Protein AF-0000000069835177 (afdb_homodimer)

pLDDT: mean 88.41, std 13.24, range [44.28, 98.5]

Organism: Oryza sativa subsp. indica (NCBI:txid39946)

InterPro domains:
  IPR004265 Dirigent protein [PF03018] (20-147)
  IPR004265 Dirigent protein [PTHR21495] (15-144)
  IPR044859 Allene oxide cyclase/Dirigent protein [G3DSA:2.40.480.10] (14-151)

Sequence (338 aa):
MAYYAIAPILCALVQNELYMHLYINQVYAGQSTNQLVVITSSQPQGFGITVINDWPITDGANTVGRAQGLHFQSGQTSQKWYTSMNLIFEDTRFSGSSLQVMGTIPQDGEWSIIGGTGEFVAAQGIVEHNVIQEAAGAWTYELKIHAFYTPMQSSGVGAYGCNSWKLGPMAYYAIAPILCALVQNELYMHLYINQVYAGQSTNQLVVITSSQPQGFGITVINDWPITDGANTVGRAQGLHFQSGQTSQKWYTSMNLIFEDTRFSGSSLQVMGTIPQDGEWSIIGGTGEFVAAQGIVEHNVIQEAAGAWTYELKIHAFYTPMQSSGVGAYGCNSWKLGP

Structure (mmCIF, N/CA/C/O backbone):
data_AF-0000000069835177-model_v1
#
loop_
_entity.id
_entity.type
_entity.pdbx_description
1 polymer 'Dirigent protein'
#
loop_
_atom_site.group_PDB
_atom_site.id
_atom_site.type_symbol
_atom_site.label_atom_id
_atom_site.label_alt_id
_atom_site.label_comp_id
_atom_site.label_asym_id
_atom_site.label_entity_id
_atom_site.label_seq_id
_atom_site.pdbx_PDB_ins_code
_atom_site.Cartn_x
_atom_site.Cartn_y
_atom_site.Cartn_z
_atom_site.occupancy
_atom_site.B_iso_or_equiv
_atom_site.auth_seq_id
_atom_site.auth_comp_id
_atom_site.auth_asym_id
_atom_site.auth_atom_id
_atom_site.pdbx_PDB_model_num
ATOM 1 N N . MET A 1 1 ? -12.906 -10.031 30.516 1 44.62 1 MET A N 1
ATOM 2 C CA . MET A 1 1 ? -14.031 -9.594 29.688 1 44.62 1 MET A CA 1
ATOM 3 C C . MET A 1 1 ? -13.602 -8.492 28.719 1 44.62 1 MET A C 1
ATOM 5 O O . MET A 1 1 ? -12.836 -7.598 29.094 1 44.62 1 MET A O 1
ATOM 9 N N . ALA A 1 2 ? -13.703 -8.812 27.5 1 60.5 2 ALA A N 1
ATOM 10 C CA . ALA A 1 2 ? -13.328 -7.805 26.516 1 60.5 2 ALA A CA 1
ATOM 11 C C . ALA A 1 2 ? -14.188 -6.555 26.656 1 60.5 2 ALA A C 1
ATOM 13 O O . ALA A 1 2 ? -15.406 -6.645 26.844 1 60.5 2 ALA A O 1
ATOM 14 N N . TYR A 1 3 ? -13.703 -5.48 27.172 1 69.69 3 TYR A N 1
ATOM 15 C CA . TYR A 1 3 ? -14.43 -4.215 27.266 1 69.69 3 TYR A CA 1
ATOM 16 C C . TYR A 1 3 ? -14.344 -3.432 25.969 1 69.69 3 TYR A C 1
ATOM 18 O O . TYR A 1 3 ? -13.273 -3.314 25.375 1 69.69 3 TYR A O 1
ATOM 26 N N . TYR A 1 4 ? -15.562 -3.453 25.219 1 76.44 4 TYR A N 1
ATOM 27 C CA . TYR A 1 4 ? -15.562 -2.535 24.078 1 76.44 4 TYR A CA 1
ATOM 28 C C . TYR A 1 4 ? -16.641 -1.467 24.25 1 76.44 4 TYR A C 1
ATOM 30 O O . TYR A 1 4 ? -17.594 -1.654 25 1 76.44 4 TYR A O 1
ATOM 38 N N . ALA A 1 5 ? -16.391 -0.206 23.875 1 74.25 5 ALA A N 1
ATOM 39 C CA . ALA A 1 5 ? -17.344 0.9 23.797 1 74.25 5 ALA A CA 1
ATOM 40 C C . ALA A 1 5 ? -17.5 1.398 22.359 1 74.25 5 ALA A C 1
ATOM 42 O O . ALA A 1 5 ? -16.547 1.38 21.594 1 74.25 5 ALA A O 1
ATOM 43 N N . ILE A 1 6 ? -18.797 1.588 22.062 1 80.81 6 ILE A N 1
ATOM 44 C CA . ILE A 1 6 ? -19.109 2.16 20.75 1 80.81 6 ILE A CA 1
ATOM 45 C C . ILE A 1 6 ? -19.922 3.443 20.938 1 80.81 6 ILE A C 1
ATOM 47 O O . ILE A 1 6 ? -20.828 3.5 21.766 1 80.81 6 ILE A O 1
ATOM 51 N N . ALA A 1 7 ? -19.469 4.559 20.188 1 78.94 7 ALA A N 1
ATOM 52 C CA . ALA A 1 7 ? -20.188 5.828 20.172 1 78.94 7 ALA A CA 1
ATOM 53 C C . ALA A 1 7 ? -20.156 6.465 18.781 1 78.94 7 ALA A C 1
ATOM 55 O O . ALA A 1 7 ? -19.172 6.301 18.047 1 78.94 7 ALA A O 1
ATOM 56 N N . PRO A 1 8 ? -21.156 7.133 18.406 1 81.75 8 PRO A N 1
ATOM 57 C CA . PRO A 1 8 ? -21.109 7.824 17.125 1 81.75 8 PRO A CA 1
ATOM 58 C C . PRO A 1 8 ? -20.141 9 17.109 1 81.75 8 PRO A C 1
ATOM 60 O O . PRO A 1 8 ? -19.969 9.664 18.141 1 81.75 8 PRO A O 1
ATOM 63 N N . ILE A 1 9 ? -19.516 9.188 15.93 1 75 9 ILE A N 1
ATOM 64 C CA . ILE A 1 9 ? -18.781 10.43 15.711 1 75 9 ILE A CA 1
ATOM 65 C C . ILE A 1 9 ? -19.75 11.539 15.32 1 75 9 ILE A C 1
ATOM 67 O O . ILE A 1 9 ? -20.344 11.5 14.242 1 75 9 ILE A O 1
ATOM 71 N N . LEU A 1 10 ? -19.875 12.398 16.203 1 72.19 10 LEU A N 1
ATOM 72 C CA . LEU A 1 10 ? -20.906 13.406 16 1 72.19 10 LEU A CA 1
ATOM 73 C C . LEU A 1 10 ? -20.344 14.633 15.305 1 72.19 10 LEU A C 1
ATOM 75 O O . LEU A 1 10 ? -21.094 15.422 14.719 1 72.19 10 LEU A O 1
ATOM 79 N N . CYS A 1 11 ? -19.078 14.75 15.484 1 72.19 11 CYS A N 1
ATOM 80 C CA . CYS A 1 11 ? -18.391 15.844 14.812 1 72.19 11 CYS A CA 1
ATOM 81 C C . CYS A 1 11 ? -17.344 15.32 13.836 1 72.19 11 CYS A C 1
ATOM 83 O O . CYS A 1 11 ? -16.781 14.25 14.039 1 72.19 11 CYS A O 1
ATOM 85 N N . ALA A 1 12 ? -17.188 16.141 12.797 1 75.44 12 ALA A N 1
ATOM 86 C CA . ALA A 1 12 ? -16.156 15.75 11.836 1 75.44 12 ALA A CA 1
ATOM 87 C C . ALA A 1 12 ? -14.797 15.594 12.523 1 75.44 12 ALA A C 1
ATOM 89 O O . ALA A 1 12 ? -14.469 16.359 13.43 1 75.44 12 ALA A O 1
ATOM 90 N N . LEU A 1 13 ? -14.109 14.641 12.148 1 78.12 13 LEU A N 1
ATOM 91 C CA . LEU A 1 13 ? -12.75 14.477 12.656 1 78.12 13 LEU A CA 1
ATOM 92 C C . LEU A 1 13 ? -11.875 15.664 12.266 1 78.12 13 LEU A C 1
ATOM 94 O O . LEU A 1 13 ? -11.938 16.141 11.133 1 78.12 13 LEU A O 1
ATOM 98 N N . VAL A 1 14 ? -11.188 16.156 13.281 1 79.56 14 VAL A N 1
ATOM 99 C CA . VAL A 1 14 ? -10.203 17.203 12.992 1 79.56 14 VAL A CA 1
ATOM 100 C C . VAL A 1 14 ? -8.977 16.578 12.328 1 79.56 14 VAL A C 1
ATOM 102 O O . VAL A 1 14 ? -8.367 15.656 12.883 1 79.56 14 VAL A O 1
ATOM 105 N N . GLN A 1 15 ? -8.68 17.125 11.18 1 87 15 GLN A N 1
ATOM 106 C CA . GLN A 1 15 ? -7.547 16.578 10.445 1 87 15 GLN A CA 1
ATOM 107 C C . GLN A 1 15 ? -6.512 17.656 10.125 1 87 15 GLN A C 1
ATOM 109 O O . GLN A 1 15 ? -6.867 18.797 9.883 1 87 15 GLN A O 1
ATOM 114 N N . ASN A 1 16 ? -5.266 17.156 10.18 1 89.38 16 ASN A N 1
ATOM 115 C CA . ASN A 1 16 ? -4.152 17.984 9.734 1 89.38 16 ASN A CA 1
ATOM 116 C C . ASN A 1 16 ? -3.561 17.469 8.422 1 89.38 16 ASN A C 1
ATOM 118 O O . ASN A 1 16 ? -3.471 16.266 8.211 1 89.38 16 ASN A O 1
ATOM 122 N N . GLU A 1 17 ? -3.199 18.438 7.582 1 90.88 17 GLU A N 1
ATOM 123 C CA . GLU A 1 17 ? -2.404 18.141 6.395 1 90.88 17 GLU A CA 1
ATOM 124 C C . GLU A 1 17 ? -0.91 18.203 6.699 1 90.88 17 GLU A C 1
ATOM 126 O O . GLU A 1 17 ? -0.457 19.109 7.402 1 90.88 17 GLU A O 1
ATOM 131 N N . LEU A 1 18 ? -0.26 17.234 6.211 1 92.44 18 LEU A N 1
ATOM 132 C CA . LEU A 1 18 ? 1.182 17.141 6.41 1 92.44 18 LEU A CA 1
ATOM 133 C C . LEU A 1 18 ? 1.915 17.156 5.074 1 92.44 18 LEU A C 1
ATOM 135 O O . LEU A 1 18 ? 1.522 16.453 4.141 1 92.44 18 LEU A O 1
ATOM 139 N N . TYR A 1 19 ? 2.943 18.016 4.984 1 93.62 19 TYR A N 1
ATOM 140 C CA . TYR A 1 19 ? 3.922 17.938 3.904 1 93.62 19 TYR A CA 1
ATOM 141 C C . TYR A 1 19 ? 5.34 17.844 4.461 1 93.62 19 TYR A C 1
ATOM 143 O O . TYR A 1 19 ? 5.727 18.641 5.32 1 93.62 19 TYR A O 1
ATOM 151 N N . MET A 1 20 ? 6.098 16.859 3.965 1 93.94 20 MET A N 1
ATOM 152 C CA . MET A 1 20 ? 7.488 16.688 4.367 1 93.94 20 MET A CA 1
ATOM 153 C C . MET A 1 20 ? 8.375 16.406 3.154 1 93.94 20 MET A C 1
ATOM 155 O O . MET A 1 20 ? 7.938 15.758 2.197 1 93.94 20 MET A O 1
ATOM 159 N N . HIS A 1 21 ? 9.57 16.906 3.281 1 95.19 21 HIS A N 1
ATOM 160 C CA . HIS A 1 21 ? 10.602 16.656 2.289 1 95.19 21 HIS A CA 1
ATOM 161 C C . HIS A 1 21 ? 11.82 15.992 2.926 1 95.19 21 HIS A C 1
ATOM 163 O O . HIS A 1 21 ? 12.523 16.625 3.727 1 95.19 21 HIS A O 1
ATOM 169 N N . LEU A 1 22 ? 12.086 14.711 2.535 1 96.06 22 LEU A N 1
ATOM 170 C CA . LEU A 1 22 ? 13.133 13.906 3.154 1 96.06 22 LEU A CA 1
ATOM 171 C C . LEU A 1 22 ? 13.859 13.062 2.111 1 96.06 22 LEU A C 1
ATOM 173 O O . LEU A 1 22 ? 13.57 13.156 0.918 1 96.06 22 LEU A O 1
ATOM 177 N N . TYR A 1 23 ? 14.797 12.281 2.676 1 96.5 23 TYR A N 1
ATOM 178 C CA . TYR A 1 23 ? 15.539 11.367 1.818 1 96.5 23 TYR A CA 1
ATOM 179 C C . TYR A 1 23 ? 15.641 9.984 2.459 1 96.5 23 TYR A C 1
ATOM 181 O O . TYR A 1 23 ? 15.688 9.867 3.686 1 96.5 23 TYR A O 1
ATOM 189 N N . ILE A 1 24 ? 15.688 8.992 1.643 1 96.69 24 ILE A N 1
ATOM 190 C CA . ILE A 1 24 ? 16.062 7.648 2.059 1 96.69 24 ILE A CA 1
ATOM 191 C C . ILE A 1 24 ? 17.406 7.27 1.424 1 96.69 24 ILE A C 1
ATOM 193 O O . ILE A 1 24 ? 17.625 7.52 0.238 1 96.69 24 ILE A O 1
ATOM 197 N N . ASN A 1 25 ? 18.234 6.656 2.207 1 96.44 25 ASN A N 1
ATOM 198 C CA . ASN A 1 25 ? 19.547 6.199 1.732 1 96.44 25 ASN A CA 1
ATOM 199 C C . ASN A 1 25 ? 19.656 4.68 1.767 1 96.44 25 ASN A C 1
ATOM 201 O O . ASN A 1 25 ? 19.875 4.094 2.826 1 96.44 25 ASN A O 1
ATOM 205 N N . GLN A 1 26 ? 19.578 4.109 0.612 1 96.25 26 GLN A N 1
ATOM 206 C CA . GLN A 1 26 ? 19.688 2.664 0.451 1 96.25 26 GLN A CA 1
ATOM 207 C C . GLN A 1 26 ? 21.109 2.26 0.065 1 96.25 26 GLN A C 1
ATOM 209 O O . GLN A 1 26 ? 21.688 2.801 -0.885 1 96.25 26 GLN A O 1
ATOM 214 N N . VAL A 1 27 ? 21.688 1.307 0.785 1 96.88 27 VAL A N 1
ATOM 215 C CA . VAL A 1 27 ? 22.938 0.653 0.405 1 96.88 27 VAL A CA 1
ATOM 216 C C . VAL A 1 27 ? 22.703 -0.847 0.24 1 96.88 27 VAL A C 1
ATOM 218 O O . VAL A 1 27 ? 22.484 -1.56 1.222 1 96.88 27 VAL A O 1
ATOM 221 N N . TYR A 1 28 ? 22.734 -1.307 -1.028 1 94.69 28 TYR A N 1
ATOM 222 C CA . TYR A 1 28 ? 22.344 -2.689 -1.273 1 94.69 28 TYR A CA 1
ATOM 223 C C . TYR A 1 28 ? 23.562 -3.566 -1.533 1 94.69 28 TYR A C 1
ATOM 225 O O . TYR A 1 28 ? 23.453 -4.793 -1.562 1 94.69 28 TYR A O 1
ATOM 233 N N . ALA A 1 29 ? 24.734 -3.002 -1.628 1 94.56 29 ALA A N 1
ATOM 234 C CA . ALA A 1 29 ? 25.969 -3.76 -1.793 1 94.56 29 ALA A CA 1
ATOM 235 C C . ALA A 1 29 ? 27.156 -3.031 -1.152 1 94.56 29 ALA A C 1
ATOM 237 O O . ALA A 1 29 ? 27.141 -1.804 -1.039 1 94.56 29 ALA A O 1
ATOM 238 N N . GLY A 1 30 ? 28.188 -3.832 -0.699 1 92.62 30 GLY A N 1
ATOM 239 C CA . GLY A 1 30 ? 29.359 -3.262 -0.079 1 92.62 30 GLY A CA 1
ATOM 240 C C . GLY A 1 30 ? 29.344 -3.344 1.436 1 92.62 30 GLY A C 1
ATOM 241 O O . GLY A 1 30 ? 28.531 -4.062 2.012 1 92.62 30 GLY A O 1
ATOM 242 N N . GLN A 1 31 ? 30.219 -2.598 2.172 1 90.62 31 GLN A N 1
ATOM 243 C CA . GLN A 1 31 ? 30.469 -2.75 3.6 1 90.62 31 GLN A CA 1
ATOM 244 C C . GLN A 1 31 ? 29.359 -2.119 4.43 1 90.62 31 GLN A C 1
ATOM 246 O O . GLN A 1 31 ? 29.078 -2.564 5.543 1 90.62 31 GLN A O 1
ATOM 251 N N . SER A 1 32 ? 28.656 -1.138 3.963 1 93.69 32 SER A N 1
ATOM 252 C CA . SER A 1 32 ? 27.641 -0.447 4.75 1 93.69 32 SER A CA 1
ATOM 253 C C . SER A 1 32 ? 26.234 -0.84 4.309 1 93.69 32 SER A C 1
ATOM 255 O O . SER A 1 32 ? 25.297 -0.041 4.406 1 93.69 32 SER A O 1
ATOM 257 N N . THR A 1 33 ? 26.172 -2.088 3.84 1 97.31 33 THR A N 1
ATOM 258 C CA . THR A 1 33 ? 24.875 -2.57 3.373 1 97.31 33 THR A CA 1
ATOM 259 C C . THR A 1 33 ? 23.828 -2.498 4.488 1 97.31 33 THR A C 1
ATOM 261 O O . THR A 1 33 ? 24.109 -2.885 5.625 1 97.31 33 THR A O 1
ATOM 264 N N . ASN A 1 34 ? 22.672 -1.964 4.25 1 98.31 34 ASN A N 1
ATOM 265 C CA . ASN A 1 34 ? 21.625 -1.783 5.25 1 98.31 34 ASN A CA 1
ATOM 266 C C . ASN A 1 34 ? 20.344 -2.496 4.848 1 98.31 34 ASN A C 1
ATOM 268 O O . ASN A 1 34 ? 19.234 -1.973 5.062 1 98.31 34 ASN A O 1
ATOM 272 N N . GLN A 1 35 ? 20.5 -3.592 4.176 1 98.06 35 GLN A N 1
ATOM 273 C CA . GLN A 1 35 ? 19.438 -4.52 3.805 1 98.06 35 GLN A CA 1
ATOM 274 C C . GLN A 1 35 ? 19.969 -5.938 3.641 1 98.06 35 GLN A C 1
ATOM 276 O O . GLN A 1 35 ? 21.188 -6.148 3.631 1 98.06 35 GLN A O 1
ATOM 281 N N . LEU A 1 36 ? 19.094 -6.887 3.648 1 98.06 36 LEU A N 1
ATOM 282 C CA . LEU A 1 36 ? 19.469 -8.289 3.545 1 98.06 36 LEU A CA 1
ATOM 283 C C . LEU A 1 36 ? 18.547 -9.039 2.605 1 98.06 36 LEU A C 1
ATOM 285 O O . LEU A 1 36 ? 17.328 -9.047 2.801 1 98.06 36 LEU A O 1
ATOM 289 N N . VAL A 1 37 ? 19.156 -9.633 1.615 1 97.38 37 VAL A N 1
ATOM 290 C CA . VAL A 1 37 ? 18.391 -10.555 0.786 1 97.38 37 VAL A CA 1
ATOM 291 C C . VAL A 1 37 ? 18.078 -11.82 1.577 1 97.38 37 VAL A C 1
ATOM 293 O O . VAL A 1 37 ? 18.984 -12.547 1.998 1 97.38 37 VAL A O 1
ATOM 296 N N . VAL A 1 38 ? 16.797 -12.141 1.738 1 97.38 38 VAL A N 1
ATOM 297 C CA . VAL A 1 38 ? 16.438 -13.281 2.574 1 97.38 38 VAL A CA 1
ATOM 298 C C . VAL A 1 38 ? 15.883 -14.406 1.702 1 97.38 38 VAL A C 1
ATOM 300 O O . VAL A 1 38 ? 15.867 -15.57 2.115 1 97.38 38 VAL A O 1
ATOM 303 N N . ILE A 1 39 ? 15.344 -14.133 0.583 1 97.31 39 ILE A N 1
ATOM 304 C CA . ILE A 1 39 ? 14.938 -15.109 -0.417 1 97.31 39 ILE A CA 1
ATOM 305 C C . ILE A 1 39 ? 15.602 -14.797 -1.754 1 97.31 39 ILE A C 1
ATOM 307 O O . ILE A 1 39 ? 15.438 -13.695 -2.293 1 97.31 39 ILE A O 1
ATOM 311 N N . THR A 1 40 ? 16.344 -15.719 -2.264 1 96.25 40 THR A N 1
ATOM 312 C CA . THR A 1 40 ? 16.953 -15.57 -3.586 1 96.25 40 THR A CA 1
ATOM 313 C C . THR A 1 40 ? 16.062 -16.219 -4.652 1 96.25 40 THR A C 1
ATOM 315 O O . THR A 1 40 ? 15.078 -16.875 -4.328 1 96.25 40 THR A O 1
ATOM 318 N N . SER A 1 41 ? 16.391 -15.852 -5.914 1 95.5 41 SER A N 1
ATOM 319 C CA . SER A 1 41 ? 15.633 -16.406 -7.031 1 95.5 41 SER A CA 1
ATOM 320 C C . SER A 1 41 ? 16.5 -16.547 -8.273 1 95.5 41 SER A C 1
ATOM 322 O O . SER A 1 41 ? 17.344 -15.688 -8.555 1 95.5 41 SER A O 1
ATOM 324 N N . SER A 1 42 ? 16.203 -17.625 -9.031 1 93.94 42 SER A N 1
ATOM 325 C CA . SER A 1 42 ? 16.891 -17.828 -10.297 1 93.94 42 SER A CA 1
ATOM 326 C C . SER A 1 42 ? 16.016 -17.422 -11.477 1 93.94 42 SER A C 1
ATOM 328 O O . SER A 1 42 ? 16.438 -17.547 -12.633 1 93.94 42 SER A O 1
ATOM 330 N N . GLN A 1 43 ? 14.867 -16.984 -11.172 1 94.06 43 GLN A N 1
ATOM 331 C CA . GLN A 1 43 ? 13.93 -16.609 -12.227 1 94.06 43 GLN A CA 1
ATOM 332 C C . GLN A 1 43 ? 14.406 -15.375 -12.984 1 94.06 43 GLN A C 1
ATOM 334 O O . GLN A 1 43 ? 15.125 -14.539 -12.422 1 94.06 43 GLN A O 1
ATOM 339 N N . PRO A 1 44 ? 13.883 -15.289 -14.273 1 92.25 44 PRO A N 1
ATOM 340 C CA . PRO A 1 44 ? 14.188 -14.055 -15 1 92.25 44 PRO A CA 1
ATOM 341 C C . PRO A 1 44 ? 13.766 -12.805 -14.234 1 92.25 44 PRO A C 1
ATOM 343 O O . PRO A 1 44 ? 12.789 -12.836 -13.484 1 92.25 44 PRO A O 1
ATOM 346 N N . GLN A 1 45 ? 14.523 -11.633 -14.281 1 91.25 45 GLN A N 1
ATOM 347 C CA . GLN A 1 45 ? 14.289 -10.328 -13.68 1 91.25 45 GLN A CA 1
ATOM 348 C C . GLN A 1 45 ? 14.438 -10.383 -12.164 1 91.25 45 GLN A C 1
ATOM 350 O O . GLN A 1 45 ? 14.219 -9.383 -11.477 1 91.25 45 GLN A O 1
ATOM 355 N N . GLY A 1 46 ? 14.812 -11.617 -11.648 1 94.31 46 GLY A N 1
ATOM 356 C CA . GLY A 1 46 ? 14.891 -11.758 -10.203 1 94.31 46 GLY A CA 1
ATOM 357 C C . GLY A 1 46 ? 13.539 -11.898 -9.547 1 94.31 46 GLY A C 1
ATOM 358 O O . GLY A 1 46 ? 13.375 -11.57 -8.367 1 94.31 46 GLY A O 1
ATOM 359 N N . PHE A 1 47 ? 12.562 -12.352 -10.328 1 95.69 47 PHE A N 1
ATOM 360 C CA . PHE A 1 47 ? 11.203 -12.531 -9.836 1 95.69 47 PHE A CA 1
ATOM 361 C C . PHE A 1 47 ? 11.203 -13.359 -8.555 1 95.69 47 PHE A C 1
ATOM 363 O O . PHE A 1 47 ? 11.688 -14.492 -8.539 1 95.69 47 PHE A O 1
ATOM 370 N N . GLY A 1 48 ? 10.773 -12.664 -7.379 1 96.31 48 GLY A N 1
ATOM 371 C CA . GLY A 1 48 ? 10.648 -13.383 -6.125 1 96.31 48 GLY A CA 1
ATOM 372 C C . GLY A 1 48 ? 11.734 -13.047 -5.125 1 96.31 48 GLY A C 1
ATOM 373 O O . GLY A 1 48 ? 11.648 -13.406 -3.951 1 96.31 48 GLY A O 1
ATOM 374 N N . ILE A 1 49 ? 12.797 -12.438 -5.648 1 97.44 49 ILE A N 1
ATOM 375 C CA . ILE A 1 49 ? 13.805 -12.008 -4.688 1 97.44 49 ILE A CA 1
ATOM 376 C C . ILE A 1 49 ? 13.148 -11.172 -3.592 1 97.44 49 ILE A C 1
ATOM 378 O O . ILE A 1 49 ? 12.305 -10.32 -3.873 1 97.44 49 ILE A O 1
ATOM 382 N N . THR A 1 50 ? 13.477 -11.508 -2.326 1 97.44 50 THR A N 1
ATOM 383 C CA . THR A 1 50 ? 12.898 -10.797 -1.189 1 97.44 50 THR A CA 1
ATOM 384 C C . THR A 1 50 ? 14 -10.227 -0.301 1 97.44 50 THR A C 1
ATOM 386 O O . THR A 1 50 ? 14.977 -10.906 0.003 1 97.44 50 THR A O 1
ATOM 389 N N . VAL A 1 51 ? 13.75 -8.969 0.074 1 97.44 51 VAL A N 1
ATOM 390 C CA . VAL A 1 51 ? 14.773 -8.219 0.812 1 97.44 51 VAL A CA 1
ATOM 391 C C . VAL A 1 51 ? 14.148 -7.582 2.049 1 97.44 51 VAL A C 1
ATOM 393 O O . VAL A 1 51 ? 13.039 -7.043 1.986 1 97.44 51 VAL A O 1
ATOM 396 N N . ILE A 1 52 ? 14.805 -7.668 3.201 1 98.44 52 ILE A N 1
ATOM 397 C CA . ILE A 1 52 ? 14.477 -6.898 4.395 1 98.44 52 ILE A CA 1
ATOM 398 C C . ILE A 1 52 ? 15.344 -5.645 4.457 1 98.44 52 ILE A C 1
ATOM 400 O O . ILE A 1 52 ? 16.547 -5.699 4.199 1 98.44 52 ILE A O 1
ATOM 404 N N . ASN A 1 53 ? 14.734 -4.535 4.73 1 97.88 53 ASN A N 1
ATOM 405 C CA . ASN A 1 53 ? 15.516 -3.307 4.668 1 97.88 53 ASN A CA 1
ATOM 406 C C . ASN A 1 53 ? 15.453 -2.531 5.98 1 97.88 53 ASN A C 1
ATOM 408 O O . ASN A 1 53 ? 14.469 -2.631 6.715 1 97.88 53 ASN A O 1
ATOM 412 N N . ASP A 1 54 ? 16.375 -1.827 6.309 1 98.5 54 ASP A N 1
ATOM 413 C CA . ASP A 1 54 ? 16.531 -0.826 7.359 1 98.5 54 ASP A CA 1
ATOM 414 C C . ASP A 1 54 ? 17.297 0.398 6.844 1 98.5 54 ASP A C 1
ATOM 416 O O . ASP A 1 54 ? 18.484 0.567 7.129 1 98.5 54 ASP A O 1
ATOM 420 N N . TRP A 1 55 ? 16.609 1.293 6.148 1 97.69 55 TRP A N 1
ATOM 421 C CA . TRP A 1 55 ? 17.234 2.412 5.457 1 97.69 55 TRP A CA 1
ATOM 422 C C . TRP A 1 55 ? 17.125 3.689 6.285 1 97.69 55 TRP A C 1
ATOM 424 O O . TRP A 1 55 ? 16.062 4.031 6.785 1 97.69 55 TRP A O 1
ATOM 434 N N . PRO A 1 56 ? 18.188 4.422 6.363 1 97.75 56 PRO A N 1
ATOM 435 C CA . PRO A 1 56 ? 18.094 5.711 7.051 1 97.75 56 PRO A CA 1
ATOM 436 C C . PRO A 1 56 ? 17.266 6.734 6.285 1 97.75 56 PRO A C 1
ATOM 438 O O . PRO A 1 56 ? 17.328 6.797 5.055 1 97.75 56 PRO A O 1
ATOM 441 N N . ILE A 1 57 ? 16.484 7.414 7.035 1 97 57 ILE A N 1
ATOM 442 C CA . ILE A 1 57 ? 15.789 8.602 6.535 1 97 57 ILE A CA 1
ATOM 443 C C . ILE A 1 57 ? 16.531 9.859 6.988 1 97 57 ILE A C 1
ATOM 445 O O . ILE A 1 57 ? 16.844 10.008 8.172 1 97 57 ILE A O 1
ATOM 449 N N . THR A 1 58 ? 16.703 10.758 6 1 96.44 58 THR A N 1
ATOM 450 C CA . THR A 1 58 ? 17.516 11.906 6.363 1 96.44 58 THR A CA 1
ATOM 451 C C . THR A 1 58 ? 16.844 13.211 5.93 1 96.44 58 THR A C 1
ATOM 453 O O . THR A 1 58 ? 16.031 13.219 4.996 1 96.44 58 THR A O 1
ATOM 456 N N . ASP A 1 59 ? 17.109 14.195 6.684 1 93.88 59 ASP A N 1
ATOM 457 C CA . ASP A 1 59 ? 16.922 15.602 6.336 1 93.88 59 ASP A CA 1
ATOM 458 C C . ASP A 1 59 ? 18.266 16.297 6.145 1 93.88 59 ASP A C 1
ATOM 460 O O . ASP A 1 59 ? 18.891 16.734 7.113 1 93.88 59 ASP A O 1
ATOM 464 N N . GLY A 1 60 ? 18.672 16.344 4.891 1 87.88 60 GLY A N 1
ATOM 465 C CA . GLY A 1 60 ? 20.062 16.703 4.684 1 87.88 60 GLY A CA 1
ATOM 466 C C . GLY A 1 60 ? 21.047 15.711 5.273 1 87.88 60 GLY A C 1
ATOM 467 O O . GLY A 1 60 ? 20.953 14.508 4.996 1 87.88 60 GLY A O 1
ATOM 468 N N . ALA A 1 61 ? 21.906 16.125 6.047 1 89.06 61 ALA A N 1
ATOM 469 C CA . ALA A 1 61 ? 22.953 15.266 6.605 1 89.06 61 ALA A CA 1
ATOM 470 C C . ALA A 1 61 ? 22.469 14.602 7.891 1 89.06 61 ALA A C 1
ATOM 472 O O . ALA A 1 61 ? 23.109 13.656 8.383 1 89.06 61 ALA A O 1
ATOM 473 N N . ASN A 1 62 ? 21.344 15.031 8.352 1 93.25 62 ASN A N 1
ATOM 474 C CA . ASN A 1 62 ? 20.875 14.531 9.641 1 93.25 62 ASN A CA 1
ATOM 475 C C . ASN A 1 62 ? 19.922 13.352 9.469 1 93.25 62 ASN A C 1
ATOM 477 O O . ASN A 1 62 ? 18.953 13.43 8.703 1 93.25 62 ASN A O 1
ATOM 481 N N . THR A 1 63 ? 20.266 12.305 10.156 1 95.19 63 THR A N 1
ATOM 482 C CA . THR A 1 63 ? 19.344 11.172 10.203 1 95.19 63 THR A CA 1
ATOM 483 C C . THR A 1 63 ? 18.172 11.484 11.117 1 95.19 63 THR A C 1
ATOM 485 O O . THR A 1 63 ? 18.344 11.828 12.289 1 95.19 63 THR A O 1
ATOM 488 N N . VAL A 1 64 ? 16.969 11.359 10.586 1 95.94 64 VAL A N 1
ATOM 489 C CA . VAL A 1 64 ? 15.805 11.758 11.375 1 95.94 64 VAL A CA 1
ATOM 490 C C . VAL A 1 64 ? 14.875 10.555 11.562 1 95.94 64 VAL A C 1
ATOM 492 O O . VAL A 1 64 ? 13.859 10.648 12.258 1 95.94 64 VAL A O 1
ATOM 495 N N . GLY A 1 65 ? 15.156 9.375 10.969 1 96.81 65 GLY A N 1
ATOM 496 C CA . GLY A 1 65 ? 14.312 8.195 11.094 1 96.81 65 GLY A CA 1
ATOM 497 C C . GLY A 1 65 ? 14.844 7.004 10.328 1 96.81 65 GLY A C 1
ATOM 498 O O . GLY A 1 65 ? 15.984 7.008 9.859 1 96.81 65 GLY A O 1
ATOM 499 N N . ARG A 1 66 ? 13.969 5.973 10.258 1 97.94 66 ARG A N 1
ATOM 500 C CA . ARG A 1 66 ? 14.281 4.711 9.594 1 97.94 66 ARG A CA 1
ATOM 501 C C . ARG A 1 66 ? 13.102 4.23 8.75 1 97.94 66 ARG A C 1
ATOM 503 O O . ARG A 1 66 ? 11.945 4.32 9.18 1 97.94 66 ARG A O 1
ATOM 510 N N . ALA A 1 67 ? 13.445 3.805 7.586 1 98.12 67 ALA A N 1
ATOM 511 C CA . ALA A 1 67 ? 12.5 3.045 6.777 1 98.12 67 ALA A CA 1
ATOM 512 C C . ALA A 1 67 ? 12.719 1.543 6.938 1 98.12 67 ALA A C 1
ATOM 514 O O . ALA A 1 67 ? 13.711 1 6.438 1 98.12 67 ALA A O 1
ATOM 515 N N . GLN A 1 68 ? 11.805 0.861 7.633 1 98.38 68 GLN A N 1
ATOM 516 C CA . GLN A 1 68 ? 11.977 -0.548 7.969 1 98.38 68 GLN A CA 1
ATOM 517 C C . GLN A 1 68 ? 10.82 -1.386 7.422 1 98.38 68 GLN A C 1
ATOM 519 O O . GLN A 1 68 ? 9.656 -1.024 7.582 1 98.38 68 GLN A O 1
ATOM 524 N N . GLY A 1 69 ? 11.18 -2.4 6.719 1 98 69 GLY A N 1
ATOM 525 C CA . GLY A 1 69 ? 10.188 -3.285 6.137 1 98 69 GLY A CA 1
ATOM 526 C C . GLY A 1 69 ? 10.781 -4.309 5.184 1 98 69 GLY A C 1
ATOM 527 O O . GLY A 1 69 ? 11.836 -4.871 5.457 1 98 69 GLY A O 1
ATOM 528 N N . LEU A 1 70 ? 10.047 -4.566 4.148 1 97 70 LEU A N 1
ATOM 529 C CA . LEU A 1 70 ? 10.5 -5.512 3.139 1 97 70 LEU A CA 1
ATOM 530 C C . LEU A 1 70 ? 10.133 -5.031 1.738 1 97 70 LEU A C 1
ATOM 532 O O . LEU A 1 70 ? 9.242 -4.195 1.578 1 97 70 LEU A O 1
ATOM 536 N N . HIS A 1 71 ? 10.867 -5.453 0.837 1 96.44 71 HIS A N 1
ATOM 537 C CA . HIS A 1 71 ? 10.492 -5.336 -0.567 1 96.44 71 HIS A CA 1
ATOM 538 C C . HIS A 1 71 ? 10.867 -6.594 -1.345 1 96.44 71 HIS A C 1
ATOM 540 O O . HIS A 1 71 ? 11.805 -7.305 -0.967 1 96.44 71 HIS A O 1
ATOM 546 N N . PHE A 1 72 ? 10.094 -6.898 -2.363 1 96.56 72 PHE A N 1
ATOM 547 C CA . PHE A 1 72 ? 10.367 -8.078 -3.18 1 96.56 72 PHE A CA 1
ATOM 548 C C . PHE A 1 72 ? 10.055 -7.801 -4.645 1 96.56 72 PHE A C 1
ATOM 550 O O . PHE A 1 72 ? 9.211 -6.961 -4.957 1 96.56 72 PHE A O 1
ATOM 557 N N . GLN A 1 73 ? 10.82 -8.523 -5.469 1 95.88 73 GLN A N 1
ATOM 558 C CA . GLN A 1 73 ? 10.625 -8.391 -6.906 1 95.88 73 GLN A CA 1
ATOM 559 C C . GLN A 1 73 ? 9.328 -9.062 -7.352 1 95.88 73 GLN A C 1
ATOM 561 O O . GLN A 1 73 ? 9.242 -10.289 -7.398 1 95.88 73 GLN A O 1
ATOM 566 N N . SER A 1 74 ? 8.391 -8.258 -7.727 1 94.5 74 SER A N 1
ATOM 567 C CA . SER A 1 74 ? 7.051 -8.773 -7.988 1 94.5 74 SER A CA 1
ATOM 568 C C . SER A 1 74 ? 6.75 -8.797 -9.484 1 94.5 74 SER A C 1
ATOM 570 O O . SER A 1 74 ? 5.746 -9.367 -9.914 1 94.5 74 SER A O 1
ATOM 572 N N . GLY A 1 75 ? 7.547 -8.133 -10.266 1 92.44 75 GLY A N 1
ATOM 573 C CA . GLY A 1 75 ? 7.344 -8.164 -11.711 1 92.44 75 GLY A CA 1
ATOM 574 C C . GLY A 1 75 ? 7.945 -9.383 -12.375 1 92.44 75 GLY A C 1
ATOM 575 O O . GLY A 1 75 ? 9.164 -9.578 -12.352 1 92.44 75 GLY A O 1
ATOM 576 N N . GLN A 1 76 ? 7.094 -10.117 -13 1 92.75 76 GLN A N 1
ATOM 577 C CA . GLN A 1 76 ? 7.582 -11.312 -13.68 1 92.75 76 GLN A CA 1
ATOM 578 C C . GLN A 1 76 ? 8.352 -10.953 -14.945 1 92.75 76 GLN A C 1
ATOM 580 O O . GLN A 1 76 ? 9.336 -11.617 -15.297 1 92.75 76 GLN A O 1
ATOM 585 N N . THR A 1 77 ? 7.867 -9.922 -15.641 1 89.56 77 THR A N 1
ATOM 586 C CA . THR A 1 77 ? 8.484 -9.57 -16.906 1 89.56 77 THR A CA 1
ATOM 587 C C . THR A 1 77 ? 9.117 -8.18 -16.828 1 89.56 77 THR A C 1
ATOM 589 O O . THR A 1 77 ? 9.57 -7.641 -17.844 1 89.56 77 THR A O 1
ATOM 592 N N . SER A 1 78 ? 9.031 -7.578 -15.688 1 85.69 78 SER A N 1
ATOM 593 C CA . SER A 1 78 ? 9.625 -6.258 -15.477 1 85.69 78 SER A CA 1
ATOM 594 C C . SER A 1 78 ? 10.234 -6.141 -14.086 1 85.69 78 SER A C 1
ATOM 596 O O . SER A 1 78 ? 9.906 -6.918 -13.188 1 85.69 78 SER A O 1
ATOM 598 N N . GLN A 1 79 ? 11.156 -5.191 -14.016 1 83.69 79 GLN A N 1
ATOM 599 C CA . GLN A 1 79 ? 11.766 -4.949 -12.719 1 83.69 79 GLN A CA 1
ATOM 600 C C . GLN A 1 79 ? 10.891 -4.047 -11.852 1 83.69 79 GLN A C 1
ATOM 602 O O . GLN A 1 79 ? 10.984 -2.82 -11.945 1 83.69 79 GLN A O 1
ATOM 607 N N . LYS A 1 80 ? 10.008 -4.672 -11.117 1 89.12 80 LYS A N 1
ATOM 608 C CA . LYS A 1 80 ? 9.141 -3.979 -10.164 1 89.12 80 LYS A CA 1
ATOM 609 C C . LYS A 1 80 ? 9.219 -4.621 -8.781 1 89.12 80 LYS A C 1
ATOM 611 O O . LYS A 1 80 ? 9.102 -5.84 -8.648 1 89.12 80 LYS A O 1
ATOM 616 N N . TRP A 1 81 ? 9.492 -3.734 -7.852 1 93.81 81 TRP A N 1
ATOM 617 C CA . TRP A 1 81 ? 9.609 -4.215 -6.48 1 93.81 81 TRP A CA 1
ATOM 618 C C . TRP A 1 81 ? 8.438 -3.725 -5.633 1 93.81 81 TRP A C 1
ATOM 620 O O . TRP A 1 81 ? 8.242 -2.518 -5.477 1 93.81 81 TRP A O 1
ATOM 630 N N . TYR A 1 82 ? 7.648 -4.68 -5.199 1 95.44 82 TYR A N 1
ATOM 631 C CA . TYR A 1 82 ? 6.648 -4.359 -4.188 1 95.44 82 TYR A CA 1
ATOM 632 C C . TYR A 1 82 ? 7.305 -4.086 -2.84 1 95.44 82 TYR A C 1
ATOM 634 O O . TYR A 1 82 ? 8.211 -4.809 -2.424 1 95.44 82 TYR A O 1
ATOM 642 N N . THR A 1 83 ? 6.801 -2.967 -2.188 1 96.06 83 THR A N 1
ATOM 643 C CA . THR A 1 83 ? 7.395 -2.611 -0.903 1 96.06 83 THR A CA 1
ATOM 644 C C . THR A 1 83 ? 6.309 -2.391 0.15 1 96.06 83 THR A C 1
ATOM 646 O O . THR A 1 83 ? 5.223 -1.899 -0.163 1 96.06 83 THR A O 1
ATOM 649 N N . SER A 1 84 ? 6.559 -2.838 1.307 1 96.75 84 SER A N 1
ATOM 650 C CA . SER A 1 84 ? 5.82 -2.543 2.531 1 96.75 84 SER A CA 1
ATOM 651 C C . SER A 1 84 ? 6.762 -2.186 3.674 1 96.75 84 SER A C 1
ATOM 653 O O . SER A 1 84 ? 7.594 -3 4.078 1 96.75 84 SER A O 1
ATOM 655 N N . MET A 1 85 ? 6.578 -0.866 4.137 1 97.5 85 MET A N 1
ATOM 656 C CA . MET A 1 85 ? 7.508 -0.476 5.191 1 97.5 85 MET A CA 1
ATOM 657 C C . MET A 1 85 ? 6.906 0.614 6.074 1 97.5 85 MET A C 1
ATOM 659 O O . MET A 1 85 ? 5.926 1.256 5.691 1 97.5 85 MET A O 1
ATOM 663 N N . ASN A 1 86 ? 7.504 0.756 7.215 1 98.19 86 ASN A N 1
ATOM 664 C CA . ASN A 1 86 ? 7.242 1.876 8.109 1 98.19 86 ASN A CA 1
ATOM 665 C C . ASN A 1 86 ? 8.32 2.949 8 1 98.19 86 ASN A C 1
ATOM 667 O O . ASN A 1 86 ? 9.516 2.639 8.008 1 98.19 86 ASN A O 1
ATOM 671 N N . LEU A 1 87 ? 7.848 4.121 7.852 1 98.12 87 LEU A N 1
ATOM 672 C CA . LEU A 1 87 ? 8.719 5.262 8.109 1 98.12 87 LEU A CA 1
ATOM 673 C C . LEU A 1 87 ? 8.641 5.691 9.57 1 98.12 87 LEU A C 1
ATOM 675 O O . LEU A 1 87 ? 7.664 6.324 9.984 1 98.12 87 LEU A O 1
ATOM 679 N N . ILE A 1 88 ? 9.641 5.344 10.273 1 97.94 88 ILE A N 1
ATOM 680 C CA . ILE A 1 88 ? 9.664 5.59 11.711 1 97.94 88 ILE A CA 1
ATOM 681 C C . ILE A 1 88 ? 10.484 6.848 12.008 1 97.94 88 ILE A C 1
ATOM 683 O O . ILE A 1 88 ? 11.672 6.91 11.695 1 97.94 88 ILE A O 1
ATOM 687 N N . PHE A 1 89 ? 9.867 7.809 12.602 1 96 89 PHE A N 1
ATOM 688 C CA . PHE A 1 89 ? 10.547 9.062 12.906 1 96 89 PHE A CA 1
ATOM 689 C C . PHE A 1 89 ? 11.156 9.023 14.305 1 96 89 PHE A C 1
ATOM 691 O O . PHE A 1 89 ? 10.492 8.625 15.258 1 96 89 PHE A O 1
ATOM 698 N N . GLU A 1 90 ? 12.391 9.414 14.297 1 93.88 90 GLU A N 1
ATOM 699 C CA . GLU A 1 90 ? 13.148 9.258 15.539 1 93.88 90 GLU A CA 1
ATOM 700 C C . GLU A 1 90 ? 13.617 10.609 16.062 1 93.88 90 GLU A C 1
ATOM 702 O O . GLU A 1 90 ? 14.039 10.719 17.219 1 93.88 90 GLU A O 1
ATOM 707 N N . ASP A 1 91 ? 13.672 11.531 15.164 1 78.5 91 ASP A N 1
ATOM 708 C CA . ASP A 1 91 ? 14.18 12.859 15.492 1 78.5 91 ASP A CA 1
ATOM 709 C C . ASP A 1 91 ? 13.289 13.945 14.906 1 78.5 91 ASP A C 1
ATOM 711 O O . ASP A 1 91 ? 12.625 13.734 13.891 1 78.5 91 ASP A O 1
ATOM 715 N N . THR A 1 92 ? 12.688 14.703 15.672 1 74.06 92 THR A N 1
ATOM 716 C CA . THR A 1 92 ? 11.828 15.805 15.242 1 74.06 92 THR A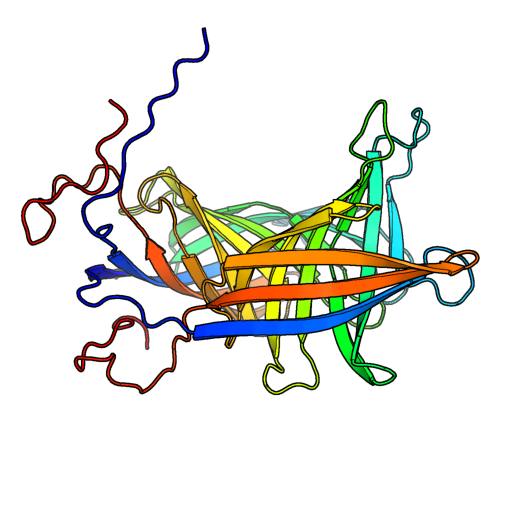 CA 1
ATOM 717 C C . THR A 1 92 ? 10.562 15.859 16.094 1 74.06 92 THR A C 1
ATOM 719 O O . THR A 1 92 ? 10.422 15.125 17.062 1 74.06 92 THR A O 1
ATOM 722 N N . ARG A 1 93 ? 9.773 16.641 15.68 1 82.31 93 ARG A N 1
ATOM 723 C CA . ARG A 1 93 ? 8.5 16.844 16.359 1 82.31 93 ARG A CA 1
ATOM 724 C C . ARG A 1 93 ? 7.652 15.57 16.312 1 82.31 93 ARG A C 1
ATOM 726 O O . ARG A 1 93 ? 6.773 15.383 17.156 1 82.31 93 ARG A O 1
ATOM 733 N N . PHE A 1 94 ? 8.062 14.617 15.461 1 90.12 94 PHE A N 1
ATOM 734 C CA . PHE A 1 94 ? 7.215 13.445 15.266 1 90.12 94 PHE A CA 1
ATOM 735 C C . PHE A 1 94 ? 7.879 12.195 15.828 1 90.12 94 PHE A C 1
ATOM 737 O O . PHE A 1 94 ? 7.523 11.078 15.461 1 90.12 94 PHE A O 1
ATOM 744 N N . SER A 1 95 ? 8.789 12.445 16.734 1 92.12 95 SER A N 1
ATOM 745 C CA . SER A 1 95 ? 9.516 11.312 17.281 1 92.12 95 SER A CA 1
ATOM 746 C C . SER A 1 95 ? 8.562 10.297 17.906 1 92.12 95 SER A C 1
ATOM 748 O O . SER A 1 95 ? 7.66 10.664 18.656 1 92.12 95 SER A O 1
ATOM 750 N N . GLY A 1 96 ? 8.797 8.961 17.562 1 92.19 96 GLY A N 1
ATOM 751 C CA . GLY A 1 96 ? 7.961 7.887 18.078 1 92.19 96 GLY A CA 1
ATOM 752 C C . GLY A 1 96 ? 6.758 7.594 17.203 1 92.19 96 GLY A C 1
ATOM 753 O O . GLY A 1 96 ? 6.051 6.609 17.406 1 92.19 96 GLY A O 1
ATOM 754 N N . SER A 1 97 ? 6.52 8.43 16.234 1 95.31 97 SER A N 1
ATOM 755 C CA . SER A 1 97 ? 5.43 8.234 15.289 1 95.31 97 SER A CA 1
ATOM 756 C C . SER A 1 97 ? 5.926 7.562 14.008 1 95.31 97 SER A C 1
ATOM 758 O O . SER A 1 97 ? 7.125 7.582 13.719 1 95.31 97 SER A O 1
ATOM 760 N N . SER A 1 98 ? 4.98 6.957 13.312 1 97.5 98 SER A N 1
ATOM 761 C CA . SER A 1 98 ? 5.363 6.312 12.062 1 97.5 98 SER A CA 1
ATOM 762 C C . SER A 1 98 ? 4.25 6.418 11.023 1 97.5 98 SER A C 1
ATOM 764 O O . SER A 1 98 ? 3.086 6.617 11.367 1 97.5 98 SER A O 1
ATOM 766 N N . LEU A 1 99 ? 4.691 6.402 9.812 1 98 99 LEU A N 1
ATOM 767 C CA . LEU A 1 99 ? 3.797 6.23 8.672 1 98 99 LEU A CA 1
ATOM 768 C C . LEU A 1 99 ? 3.986 4.855 8.039 1 98 99 LEU A C 1
ATOM 770 O O . LEU A 1 99 ? 5.117 4.434 7.785 1 98 99 LEU A O 1
ATOM 774 N N . GLN A 1 100 ? 2.9 4.125 7.824 1 98.44 100 GLN A N 1
ATOM 775 C CA . GLN A 1 100 ? 2.939 2.879 7.066 1 98.44 100 GLN A CA 1
ATOM 776 C C . GLN A 1 100 ? 2.744 3.135 5.578 1 98.44 100 GLN A C 1
ATOM 778 O O . GLN A 1 100 ? 1.772 3.777 5.172 1 98.44 100 GLN A O 1
ATOM 783 N N . VAL A 1 101 ? 3.719 2.652 4.742 1 98 101 VAL A N 1
ATOM 784 C CA . VAL A 1 101 ? 3.65 2.926 3.312 1 98 101 VAL A CA 1
ATOM 785 C C . VAL A 1 101 ? 3.764 1.62 2.529 1 98 101 VAL A C 1
ATOM 787 O O . VAL A 1 101 ? 4.445 0.688 2.963 1 98 101 VAL A O 1
ATOM 790 N N . MET A 1 102 ? 3.09 1.529 1.454 1 96.69 102 MET A N 1
ATOM 791 C CA . MET A 1 102 ? 3.137 0.412 0.515 1 96.69 102 MET A CA 1
ATOM 792 C C . MET A 1 102 ? 3.121 0.911 -0.926 1 96.69 102 MET A C 1
ATOM 794 O O . MET A 1 102 ? 2.559 1.969 -1.215 1 96.69 102 MET A O 1
ATOM 798 N N . GLY A 1 103 ? 3.744 0.18 -1.794 1 93.81 103 GLY A N 1
ATOM 799 C CA . GLY A 1 103 ? 3.764 0.521 -3.207 1 93.81 103 GLY A CA 1
ATOM 800 C C . GLY A 1 103 ? 4.844 -0.209 -3.982 1 93.81 103 GLY A C 1
ATOM 801 O O . GLY A 1 103 ? 5.273 -1.296 -3.588 1 93.81 103 GLY A O 1
ATOM 802 N N . THR A 1 104 ? 5.156 0.327 -5.117 1 89.62 104 THR A N 1
ATOM 803 C CA . THR A 1 104 ? 6.125 -0.319 -5.996 1 89.62 104 THR A CA 1
ATOM 804 C C . THR A 1 104 ? 7.355 0.562 -6.184 1 89.62 104 THR A C 1
ATOM 806 O O . THR A 1 104 ? 7.25 1.79 -6.195 1 89.62 104 THR A O 1
ATOM 809 N N . ILE A 1 105 ? 8.523 -0.127 -6.27 1 77.88 105 ILE A N 1
ATOM 810 C CA . ILE A 1 105 ? 9.836 0.431 -6.566 1 77.88 105 ILE A CA 1
ATOM 811 C C . ILE A 1 105 ? 10.305 -0.055 -7.938 1 77.88 105 ILE A C 1
ATOM 813 O O . ILE A 1 105 ? 9.805 -1.057 -8.453 1 77.88 105 ILE A O 1
ATOM 817 N N . PRO A 1 106 ? 11.445 0.45 -8.516 1 62.84 106 PRO A N 1
ATOM 818 C CA . PRO A 1 106 ? 12.367 1.495 -8.062 1 62.84 106 PRO A CA 1
ATOM 819 C C . PRO A 1 106 ? 11.953 2.889 -8.531 1 62.84 106 PRO A C 1
ATOM 821 O O . PRO A 1 106 ? 12.312 3.887 -7.898 1 62.84 106 PRO A O 1
ATOM 824 N N . GLN A 1 107 ? 11.547 2.951 -10.008 1 65.69 107 GLN A N 1
ATOM 825 C CA . GLN A 1 107 ? 11.75 4.266 -10.602 1 65.69 107 GLN A CA 1
ATOM 826 C C . GLN A 1 107 ? 10.906 5.328 -9.891 1 65.69 107 GLN A C 1
ATOM 828 O O . GLN A 1 107 ? 10.289 5.051 -8.859 1 65.69 107 GLN A O 1
ATOM 833 N N . ASP A 1 108 ? 10.906 6.398 -10.297 1 81.69 108 ASP A N 1
ATOM 834 C CA . ASP A 1 108 ? 10.062 7.527 -9.922 1 81.69 108 ASP A CA 1
ATOM 835 C C . ASP A 1 108 ? 8.602 7.105 -9.805 1 81.69 108 ASP A C 1
ATOM 837 O O . ASP A 1 108 ? 8.094 6.371 -10.656 1 81.69 108 ASP A O 1
ATOM 841 N N . GLY A 1 109 ? 8.133 7.266 -8.586 1 91.19 109 GLY A N 1
ATOM 842 C CA . GLY A 1 109 ? 6.723 6.934 -8.43 1 91.19 109 GLY A CA 1
ATOM 843 C C . GLY A 1 109 ? 6.16 7.367 -7.086 1 91.19 109 GLY A C 1
ATOM 844 O O . GLY A 1 109 ? 6.582 8.383 -6.527 1 91.19 109 GLY A O 1
ATOM 845 N N . GLU A 1 110 ? 5.035 6.609 -6.703 1 94.12 110 GLU A N 1
ATOM 846 C CA . GLU A 1 110 ? 4.352 6.941 -5.457 1 94.12 110 GLU A CA 1
ATOM 847 C C . GLU A 1 110 ? 4.129 5.695 -4.602 1 94.12 110 GLU A C 1
ATOM 849 O O . GLU A 1 110 ? 3.898 4.605 -5.129 1 94.12 110 GLU A O 1
ATOM 854 N N . TRP A 1 111 ? 4.293 5.895 -3.352 1 96.75 111 TRP A N 1
ATOM 855 C CA . TRP A 1 111 ? 3.797 4.945 -2.361 1 96.75 111 TRP A CA 1
ATOM 856 C C . TRP A 1 111 ? 2.545 5.477 -1.673 1 96.75 111 TRP A C 1
ATOM 858 O O . TRP A 1 111 ? 2.406 6.688 -1.477 1 96.75 111 TRP A O 1
ATOM 868 N N . SER A 1 112 ? 1.715 4.574 -1.363 1 97.19 112 SER A N 1
ATOM 869 C CA . SER A 1 112 ? 0.533 4.945 -0.591 1 97.19 112 SER A CA 1
ATOM 870 C C . SER A 1 112 ? 0.831 4.957 0.904 1 97.19 112 SER A C 1
ATOM 872 O O . SER A 1 112 ? 1.509 4.062 1.414 1 97.19 112 SER A O 1
ATOM 874 N N . ILE A 1 113 ? 0.361 5.93 1.605 1 98.12 113 ILE A N 1
ATOM 875 C CA . ILE A 1 113 ? 0.292 5.918 3.062 1 98.12 113 ILE A CA 1
ATOM 876 C C . ILE A 1 113 ? -1.023 5.285 3.51 1 98.12 113 ILE A C 1
ATOM 878 O O . ILE A 1 113 ? -2.102 5.812 3.229 1 98.12 113 ILE A O 1
ATOM 882 N N . ILE A 1 114 ? -0.908 4.234 4.266 1 97.5 114 ILE A N 1
ATOM 883 C CA . ILE A 1 114 ? -2.121 3.473 4.539 1 97.5 114 ILE A CA 1
ATOM 884 C C . ILE A 1 114 ? -2.436 3.523 6.035 1 97.5 114 ILE A C 1
ATOM 886 O O . ILE A 1 114 ? -3.396 2.904 6.496 1 97.5 114 ILE A O 1
ATOM 890 N N . GLY A 1 115 ? -1.635 4.199 6.812 1 96.69 115 GLY A N 1
ATOM 891 C CA . GLY A 1 115 ? -1.842 4.363 8.242 1 96.69 115 GLY A CA 1
ATOM 892 C C . GLY A 1 115 ? -0.648 4.969 8.953 1 96.69 115 GLY A C 1
ATOM 893 O O . GLY A 1 115 ? 0.344 5.328 8.312 1 96.69 115 GLY A O 1
ATOM 894 N N . GLY A 1 116 ? -0.86 5.133 10.266 1 96.62 116 GLY A N 1
ATOM 895 C CA . GLY A 1 116 ? 0.205 5.664 11.102 1 96.62 116 GLY A CA 1
ATOM 896 C C . GLY A 1 116 ? -0.047 5.477 12.586 1 96.62 116 GLY A C 1
ATOM 897 O O . GLY A 1 116 ? -1.14 5.074 12.992 1 96.62 116 GLY A O 1
ATOM 898 N N . THR A 1 117 ? 1.026 5.684 13.281 1 95.44 117 THR A N 1
ATOM 899 C CA . THR A 1 117 ? 0.947 5.605 14.742 1 95.44 117 THR A CA 1
ATOM 900 C C . THR A 1 117 ? 1.381 6.926 15.375 1 95.44 117 THR A C 1
ATOM 902 O O . THR A 1 117 ? 1.896 7.812 14.688 1 95.44 117 THR A O 1
ATOM 905 N N . GLY A 1 118 ? 1.15 7.102 16.656 1 91.75 118 GLY A N 1
ATOM 906 C CA . GLY A 1 118 ? 1.51 8.336 17.328 1 91.75 118 GLY A CA 1
ATOM 907 C C . GLY A 1 118 ? 0.732 9.539 16.828 1 91.75 118 GLY A C 1
ATOM 908 O O . GLY A 1 118 ? -0.499 9.508 16.766 1 91.75 118 GLY A O 1
ATOM 909 N N . GLU A 1 119 ? 1.444 10.586 16.391 1 89.88 119 GLU A N 1
ATOM 910 C CA . GLU A 1 119 ? 0.806 11.797 15.867 1 89.88 119 GLU A CA 1
ATOM 911 C C . GLU A 1 119 ? 0.058 11.508 14.57 1 89.88 119 GLU A C 1
ATOM 913 O O . GLU A 1 119 ? -0.863 12.242 14.203 1 89.88 119 GLU A O 1
ATOM 918 N N . PHE A 1 120 ? 0.47 10.477 13.922 1 94.44 120 PHE A N 1
ATOM 919 C CA . PHE A 1 120 ? -0.027 10.234 12.578 1 94.44 120 PHE A CA 1
ATOM 920 C C . PHE A 1 120 ? -1.186 9.242 12.594 1 94.44 120 PHE A C 1
ATOM 922 O O . PHE A 1 120 ? -1.357 8.461 11.656 1 94.44 120 PHE A O 1
ATOM 929 N N . VAL A 1 121 ? -1.953 9.227 13.633 1 92.88 121 VAL A N 1
ATOM 930 C CA . VAL A 1 121 ? -3.119 8.352 13.703 1 92.88 121 VAL A CA 1
ATOM 931 C C . VAL A 1 121 ? -4.012 8.578 12.484 1 92.88 121 VAL A C 1
ATOM 933 O O . VAL A 1 121 ? -4.277 9.719 12.109 1 92.88 121 VAL A O 1
ATOM 936 N N . ALA A 1 122 ? -4.406 7.434 11.828 1 92.94 122 ALA A N 1
ATOM 937 C CA . ALA A 1 122 ? -5.332 7.406 10.703 1 92.94 122 ALA A CA 1
ATOM 938 C C . ALA A 1 122 ? -4.754 8.148 9.5 1 92.94 122 ALA A C 1
ATOM 940 O O . ALA A 1 122 ? -5.5 8.734 8.703 1 92.94 122 ALA A O 1
ATOM 941 N N . ALA A 1 123 ? -3.484 8.211 9.422 1 96.31 123 ALA A N 1
ATOM 942 C CA . ALA A 1 123 ? -2.852 8.93 8.32 1 96.31 123 ALA A CA 1
ATOM 943 C C . ALA A 1 123 ? -3.17 8.273 6.977 1 96.31 123 ALA A C 1
ATOM 945 O O . ALA A 1 123 ? -3.176 7.047 6.867 1 96.31 123 ALA A O 1
ATOM 946 N N . GLN A 1 124 ? -3.406 9.094 5.984 1 96.25 124 GLN A N 1
ATOM 947 C CA . GLN A 1 124 ? -3.559 8.719 4.582 1 96.25 124 GLN A CA 1
ATOM 948 C C . GLN A 1 124 ? -2.885 9.727 3.662 1 96.25 124 GLN A C 1
ATOM 950 O O . GLN A 1 124 ? -2.742 10.898 4.016 1 96.25 124 GLN A O 1
ATOM 955 N N . GLY A 1 125 ? -2.475 9.242 2.535 1 95.75 125 GLY A N 1
ATOM 956 C CA . GLY A 1 125 ? -1.804 10.109 1.583 1 95.75 125 GLY A CA 1
ATOM 957 C C . GLY A 1 125 ? -0.821 9.375 0.692 1 95.75 125 GLY A C 1
ATOM 958 O O . GLY A 1 125 ? -1.021 8.195 0.377 1 95.75 125 GLY A O 1
ATOM 959 N N . ILE A 1 126 ? 0.224 10.148 0.215 1 96.12 126 ILE A N 1
ATOM 960 C CA . ILE A 1 126 ? 1.198 9.547 -0.691 1 96.12 126 ILE A CA 1
ATOM 961 C C . ILE A 1 126 ? 2.604 10.023 -0.323 1 96.12 126 ILE A C 1
ATOM 963 O O . ILE A 1 126 ? 2.77 11.086 0.282 1 96.12 126 ILE A O 1
ATOM 967 N N . VAL A 1 127 ? 3.445 9.18 -0.655 1 96.69 127 VAL A N 1
ATOM 968 C CA . VAL A 1 127 ? 4.859 9.523 -0.709 1 96.69 127 VAL A CA 1
ATOM 969 C C . VAL A 1 127 ? 5.348 9.484 -2.154 1 96.69 127 VAL A C 1
ATOM 971 O O . VAL A 1 127 ? 5.426 8.414 -2.76 1 96.69 127 VAL A O 1
ATOM 974 N N . GLU A 1 128 ? 5.664 10.617 -2.684 1 95.12 128 GLU A N 1
ATOM 975 C CA . GLU A 1 128 ? 6.383 10.633 -3.953 1 95.12 128 GLU A CA 1
ATOM 976 C C . GLU A 1 128 ? 7.867 10.344 -3.752 1 95.12 128 GLU A C 1
ATOM 978 O O . GLU A 1 128 ? 8.516 10.953 -2.9 1 95.12 128 GLU A O 1
ATOM 983 N N . HIS A 1 129 ? 8.352 9.398 -4.5 1 95.38 129 HIS A N 1
ATOM 984 C CA . HIS A 1 129 ? 9.766 9.078 -4.367 1 95.38 129 HIS A CA 1
ATOM 985 C C . HIS A 1 129 ? 10.469 9.102 -5.723 1 95.38 129 HIS A C 1
ATOM 987 O O . HIS A 1 129 ? 9.906 8.648 -6.723 1 95.38 129 HIS A O 1
ATOM 993 N N . ASN A 1 130 ? 11.68 9.688 -5.73 1 94.75 130 ASN A N 1
ATOM 994 C CA . ASN A 1 130 ? 12.547 9.766 -6.898 1 94.75 130 ASN A CA 1
ATOM 995 C C . ASN A 1 130 ? 13.992 9.414 -6.547 1 94.75 130 ASN A C 1
ATOM 997 O O . ASN A 1 130 ? 14.516 9.867 -5.527 1 94.75 130 ASN A O 1
ATOM 1001 N N . VAL A 1 131 ? 14.562 8.625 -7.461 1 93.06 131 VAL A N 1
ATOM 1002 C CA . VAL A 1 131 ? 15.984 8.375 -7.285 1 93.06 131 VAL A CA 1
ATOM 1003 C C . VAL A 1 131 ? 16.781 9.594 -7.727 1 93.06 131 VAL A C 1
ATOM 1005 O O . VAL A 1 131 ? 16.719 10 -8.891 1 93.06 131 VAL A O 1
ATOM 1008 N N . ILE A 1 132 ? 17.578 10.156 -6.828 1 94.31 132 ILE A N 1
ATOM 1009 C CA . ILE A 1 132 ? 18.281 11.383 -7.176 1 94.31 132 ILE A CA 1
ATOM 1010 C C . ILE A 1 132 ? 19.781 11.117 -7.23 1 94.31 132 ILE A C 1
ATOM 1012 O O . ILE A 1 132 ? 20.547 11.938 -7.75 1 94.31 132 ILE A O 1
ATOM 1016 N N . GLN A 1 133 ? 20.219 10.023 -6.66 1 93.5 133 GLN A N 1
ATOM 1017 C CA . GLN A 1 133 ? 21.625 9.625 -6.695 1 93.5 133 GLN A CA 1
ATOM 1018 C C . GLN A 1 133 ? 21.766 8.109 -6.82 1 93.5 133 GLN A C 1
ATOM 1020 O O . GLN A 1 133 ? 21.125 7.359 -6.094 1 93.5 133 GLN A O 1
ATOM 1025 N N . GLU A 1 134 ? 22.531 7.734 -7.801 1 91.25 134 GLU A N 1
ATOM 1026 C CA . GLU A 1 134 ? 22.875 6.328 -7.977 1 91.25 134 GLU A CA 1
ATOM 1027 C C . GLU A 1 134 ? 24.391 6.121 -7.906 1 91.25 134 GLU A C 1
ATOM 1029 O O . GLU A 1 134 ? 25.141 6.828 -8.57 1 91.25 134 GLU A O 1
ATOM 1034 N N . ALA A 1 135 ? 24.797 5.426 -6.98 1 89 135 ALA A N 1
ATOM 1035 C CA . ALA A 1 135 ? 26.188 4.988 -6.859 1 89 135 ALA A CA 1
ATOM 1036 C C . ALA A 1 135 ? 26.281 3.465 -6.875 1 89 135 ALA A C 1
ATOM 1038 O O . ALA A 1 135 ? 25.266 2.771 -6.855 1 89 135 ALA A O 1
ATOM 1039 N N . ALA A 1 136 ? 27.547 3.021 -7.043 1 88.44 136 ALA A N 1
ATOM 1040 C CA . ALA A 1 136 ? 27.734 1.574 -6.996 1 88.44 136 ALA A CA 1
ATOM 1041 C C . ALA A 1 136 ? 27.266 1.005 -5.656 1 88.44 136 ALA A C 1
ATOM 1043 O O . ALA A 1 136 ? 27.828 1.327 -4.609 1 88.44 136 ALA A O 1
ATOM 1044 N N . GLY A 1 137 ? 26.234 0.354 -5.688 1 93.88 137 GLY A N 1
ATOM 1045 C CA . GLY A 1 137 ? 25.766 -0.355 -4.508 1 93.88 137 GLY A CA 1
ATOM 1046 C C . GLY A 1 137 ? 24.828 0.474 -3.645 1 93.88 137 GLY A C 1
ATOM 1047 O O . GLY A 1 137 ? 24.5 0.084 -2.52 1 93.88 137 GLY A O 1
ATOM 1048 N N . ALA A 1 138 ? 24.453 1.688 -4.156 1 94.94 138 ALA A N 1
ATOM 1049 C CA . ALA A 1 138 ? 23.641 2.541 -3.293 1 94.94 138 ALA A CA 1
ATOM 1050 C C . ALA A 1 138 ? 22.703 3.41 -4.117 1 94.94 138 ALA A C 1
ATOM 1052 O O . ALA A 1 138 ? 23.016 3.77 -5.254 1 94.94 138 ALA A O 1
ATOM 1053 N N . TRP A 1 139 ? 21.562 3.656 -3.564 1 93.94 139 TRP A N 1
ATOM 1054 C CA . TRP A 1 139 ? 20.609 4.613 -4.117 1 93.94 139 TRP A CA 1
ATOM 1055 C C . TRP A 1 139 ? 20.141 5.602 -3.049 1 93.94 139 TRP A C 1
ATOM 1057 O O . TRP A 1 139 ? 19.938 5.219 -1.896 1 93.94 139 TRP A O 1
ATOM 1067 N N . THR A 1 140 ? 19.984 6.852 -3.453 1 95.56 140 THR A N 1
ATOM 1068 C CA . THR A 1 140 ? 19.312 7.852 -2.623 1 95.56 140 THR A CA 1
ATOM 1069 C C . THR A 1 140 ? 17.969 8.258 -3.232 1 95.56 140 THR A C 1
ATOM 1071 O O . THR A 1 140 ? 17.906 8.625 -4.406 1 95.56 140 THR A O 1
ATOM 1074 N N . TYR A 1 141 ? 16.969 8.188 -2.418 1 95.5 141 TYR A N 1
ATOM 1075 C CA . TYR A 1 141 ? 15.633 8.609 -2.83 1 95.5 141 TYR A CA 1
ATOM 1076 C C . TYR A 1 141 ? 15.266 9.953 -2.205 1 95.5 141 TYR A C 1
ATOM 1078 O O . TYR A 1 141 ? 15.461 10.156 -1.006 1 95.5 141 TYR A O 1
ATOM 1086 N N . GLU A 1 142 ? 14.727 10.828 -3.029 1 96.12 142 GLU A N 1
ATOM 1087 C CA . GLU A 1 142 ? 14.023 12 -2.525 1 96.12 142 GLU A CA 1
ATOM 1088 C C . GLU A 1 142 ? 12.555 11.68 -2.252 1 96.12 142 GLU A C 1
ATOM 1090 O O . GLU A 1 142 ? 11.875 11.086 -3.09 1 96.12 142 GLU A O 1
ATOM 1095 N N . LEU A 1 143 ? 12.164 12.07 -1.075 1 96.12 143 LEU A N 1
ATOM 1096 C CA . LEU A 1 143 ? 10.781 11.836 -0.673 1 96.12 143 LEU A CA 1
ATOM 1097 C C . LEU A 1 143 ? 10.031 13.156 -0.521 1 96.12 143 LEU A C 1
ATOM 1099 O O . LEU A 1 143 ? 10.492 14.062 0.175 1 96.12 143 LEU A O 1
ATOM 1103 N N . LYS A 1 144 ? 8.883 13.188 -1.141 1 95.31 144 LYS A N 1
ATOM 1104 C CA . LYS A 1 144 ? 7.859 14.195 -0.855 1 95.31 144 LYS A CA 1
ATOM 1105 C C . LYS A 1 144 ? 6.598 13.547 -0.287 1 95.31 144 LYS A C 1
ATOM 1107 O O . LYS A 1 144 ? 5.848 12.891 -1.014 1 95.31 144 LYS A O 1
ATOM 1112 N N . ILE A 1 145 ? 6.438 13.805 0.973 1 96.19 145 ILE A N 1
ATOM 1113 C CA . ILE A 1 145 ? 5.344 13.18 1.707 1 96.19 145 ILE A CA 1
ATOM 1114 C C . ILE A 1 145 ? 4.176 14.156 1.822 1 96.19 145 ILE A C 1
ATOM 1116 O O . ILE A 1 145 ? 4.336 15.266 2.328 1 96.19 145 ILE A O 1
ATOM 1120 N N . HIS A 1 146 ? 3.061 13.781 1.353 1 94.88 146 HIS A N 1
ATOM 1121 C CA . HIS A 1 146 ? 1.813 14.531 1.451 1 94.88 146 HIS A CA 1
ATOM 1122 C C . HIS A 1 146 ? 0.708 13.68 2.07 1 94.88 146 HIS A C 1
ATOM 1124 O O . HIS A 1 146 ? 0.257 12.711 1.464 1 94.88 146 HIS A O 1
ATOM 1130 N N . ALA A 1 147 ? 0.285 14.117 3.299 1 94.81 147 ALA A N 1
ATOM 1131 C CA . ALA A 1 147 ? -0.654 13.273 4.023 1 94.81 147 ALA A CA 1
ATOM 1132 C C . ALA A 1 147 ? -1.643 14.109 4.832 1 94.81 147 ALA A C 1
ATOM 1134 O O . ALA A 1 147 ? -1.42 15.305 5.051 1 94.81 147 ALA A O 1
ATOM 1135 N N . PHE A 1 148 ? -2.734 13.508 5.203 1 92.56 148 PHE A N 1
ATOM 1136 C CA . PHE A 1 148 ? -3.578 14.023 6.277 1 92.56 148 PHE A CA 1
ATOM 1137 C C . PHE A 1 148 ? -3.693 13 7.406 1 92.56 148 PHE A C 1
ATOM 1139 O O . PHE A 1 148 ? -3.607 11.797 7.168 1 92.56 148 PHE A O 1
ATOM 1146 N N . TYR A 1 149 ? -3.824 13.414 8.555 1 91.88 149 TYR A N 1
ATOM 1147 C CA . TYR A 1 149 ? -3.906 12.57 9.734 1 91.88 149 TYR A CA 1
ATOM 1148 C C . TYR A 1 149 ? -4.805 13.195 10.797 1 91.88 149 TYR A C 1
ATOM 1150 O O . TYR A 1 149 ? -5.195 14.359 10.672 1 91.88 149 TYR A O 1
ATOM 1158 N N . THR A 1 150 ? -5.207 12.375 11.773 1 88.56 150 THR A N 1
ATOM 1159 C CA . THR A 1 150 ? -6.133 12.766 12.828 1 88.56 150 THR A CA 1
ATOM 1160 C C . THR A 1 150 ? -5.488 12.602 14.203 1 88.56 150 THR A C 1
ATOM 1162 O O . THR A 1 150 ? -5.59 11.539 14.82 1 88.56 150 THR A O 1
ATOM 1165 N N . PRO A 1 151 ? -4.906 13.625 14.672 1 79.5 151 PRO A N 1
ATOM 1166 C CA . PRO A 1 151 ? -4.305 13.492 16 1 79.5 151 PRO A CA 1
ATOM 1167 C C . PRO A 1 151 ? -5.332 13.18 17.078 1 79.5 151 PRO A C 1
ATOM 1169 O O . PRO A 1 151 ? -6.434 13.734 17.078 1 79.5 151 PRO A O 1
ATOM 1172 N N . MET A 1 152 ? -5.059 12.125 17.922 1 74 152 MET A N 1
ATOM 1173 C CA . MET A 1 152 ? -6.008 11.742 18.953 1 74 152 MET A CA 1
ATOM 1174 C C . MET A 1 152 ? -5.934 12.711 20.141 1 74 152 MET A C 1
ATOM 1176 O O . MET A 1 152 ? -6.914 12.883 20.859 1 74 152 MET A O 1
ATOM 1180 N N . GLN A 1 153 ? -4.773 13.008 20.641 1 62.28 153 GLN A N 1
ATOM 1181 C CA . GLN A 1 153 ? -4.688 13.852 21.828 1 62.28 153 GLN A CA 1
ATOM 1182 C C . GLN A 1 153 ? -5.102 15.289 21.516 1 62.28 153 GLN A C 1
ATOM 1184 O O . GLN A 1 153 ? -5.039 16.156 22.375 1 62.28 153 GLN A O 1
ATOM 1189 N N . SER A 1 154 ? -5.25 15.602 20.266 1 50.44 154 SER A N 1
ATOM 1190 C CA . SER A 1 154 ? -5.344 17.062 20.203 1 50.44 154 SER A CA 1
ATOM 1191 C C . SER A 1 154 ? -6.523 17.578 21.016 1 50.44 154 SER A C 1
ATOM 1193 O O . SER A 1 154 ? -7.629 17.031 20.938 1 50.44 154 SER A O 1
ATOM 1195 N N . SER A 1 155 ? -6.219 18.078 22.062 1 44.28 155 SER A N 1
ATOM 1196 C CA . SER A 1 155 ? -6.934 19.016 22.922 1 44.28 155 SER A CA 1
ATOM 1197 C C . SER A 1 155 ? -7.883 19.891 22.094 1 44.28 155 SER A C 1
ATOM 1199 O O . SER A 1 155 ? -8.609 20.719 22.656 1 44.28 155 SER A O 1
ATOM 1201 N N . GLY A 1 156 ? -7.621 20.078 20.828 1 46.59 156 GLY A N 1
ATOM 1202 C CA . GLY A 1 156 ? -8.258 21.266 20.281 1 46.59 156 GLY A CA 1
ATOM 1203 C C . GLY A 1 156 ? -9.734 21.078 20.016 1 46.59 156 GLY A C 1
ATOM 1204 O O . GLY A 1 156 ? -10.195 19.969 19.781 1 46.59 156 GLY A O 1
ATOM 1205 N N . VAL A 1 157 ? -10.477 21.641 20.859 1 47.12 157 VAL A N 1
ATOM 1206 C CA . VAL A 1 157 ? -11.875 21.953 20.578 1 47.12 157 VAL A CA 1
ATOM 1207 C C . VAL A 1 157 ? -12.078 22.125 19.078 1 47.12 157 VAL A C 1
ATOM 1209 O O . VAL A 1 157 ? -11.398 22.938 18.438 1 47.12 157 VAL A O 1
ATOM 1212 N N . GLY A 1 158 ? -12.375 20.938 18.453 1 50.78 158 GLY A N 1
ATOM 1213 C CA . GLY A 1 158 ? -12.805 21.172 17.078 1 50.78 158 GLY A CA 1
ATOM 1214 C C . GLY A 1 158 ? -13.492 22.516 16.891 1 50.78 158 GLY A C 1
ATOM 1215 O O . GLY A 1 158 ? -13.805 23.203 17.859 1 50.78 158 GLY A O 1
ATOM 1216 N N . ALA A 1 159 ? -13.367 23 15.766 1 50.38 159 ALA A N 1
ATOM 1217 C CA . ALA A 1 159 ? -13.883 24.344 15.5 1 50.38 159 ALA A CA 1
ATOM 1218 C C . ALA A 1 159 ? -15.141 24.625 16.328 1 50.38 159 ALA A C 1
ATOM 1220 O O . ALA A 1 159 ? -15.336 25.75 16.812 1 50.38 159 ALA A O 1
ATOM 1221 N N . TYR A 1 160 ? -15.922 23.609 16.453 1 53.5 160 TYR A N 1
ATOM 1222 C CA . TYR A 1 160 ? -17.188 23.953 17.094 1 53.5 160 TYR A CA 1
ATOM 1223 C C . TYR A 1 160 ? -17.297 23.297 18.469 1 53.5 160 TYR A C 1
ATOM 1225 O O . TYR A 1 160 ? -18.391 23.031 18.953 1 53.5 160 TYR A O 1
ATOM 1233 N N . GLY A 1 161 ? -16.047 23.062 19 1 59.56 161 GLY A N 1
ATOM 1234 C CA . GLY A 1 161 ? -16.172 22.547 20.344 1 59.56 161 GLY A CA 1
ATOM 1235 C C . GLY A 1 161 ? -16.469 21.062 20.391 1 59.56 161 GLY A C 1
ATOM 1236 O O . GLY A 1 161 ? -16.797 20.516 21.438 1 59.56 161 GLY A O 1
ATOM 1237 N N . CYS A 1 162 ? -16.531 20.531 19.172 1 62.53 162 CYS A N 1
ATOM 1238 C CA . CYS A 1 162 ? -16.891 19.125 19.125 1 62.53 162 CYS A CA 1
ATOM 1239 C C . CYS A 1 162 ? -15.648 18.234 19.141 1 62.53 162 CYS A C 1
ATOM 1241 O O . CYS A 1 162 ? -14.688 18.516 18.422 1 62.53 162 CYS A O 1
ATOM 1243 N N . ASN A 1 163 ? -15.547 17.406 20.156 1 63.59 163 ASN A N 1
ATOM 1244 C CA . ASN A 1 163 ? -14.492 16.406 20.234 1 63.59 163 ASN A CA 1
ATOM 1245 C C . ASN A 1 163 ? -14.766 15.219 19.312 1 63.59 163 ASN A C 1
ATOM 1247 O O . ASN A 1 163 ? -15.773 14.523 19.484 1 63.59 163 ASN A O 1
ATOM 1251 N N . SER A 1 164 ? -13.867 15.047 18.469 1 66.5 164 SER A N 1
ATOM 1252 C CA . SER A 1 164 ? -14.086 13.969 17.516 1 66.5 164 SER A CA 1
ATOM 1253 C C . SER A 1 164 ? -13.82 12.609 18.141 1 66.5 164 SER A C 1
ATOM 1255 O O . SER A 1 164 ? -14.492 11.625 17.812 1 66.5 164 SER A O 1
ATOM 1257 N N . TRP A 1 165 ? -12.82 12.555 19.141 1 70.62 165 TRP A N 1
ATOM 1258 C CA . TRP A 1 165 ? -12.523 11.289 19.812 1 70.62 165 TRP A CA 1
ATOM 1259 C C . TRP A 1 165 ? -13.133 11.273 21.203 1 70.62 165 TRP A C 1
ATOM 1261 O O . TRP A 1 165 ? -12.664 11.969 22.109 1 70.62 165 TRP A O 1
ATOM 1271 N N . LYS A 1 166 ? -14.211 10.477 21.344 1 70.94 166 LYS A N 1
ATOM 1272 C CA . LYS A 1 166 ? -14.938 10.492 22.609 1 70.94 166 LYS A CA 1
ATOM 1273 C C . LYS A 1 166 ? -14.617 9.258 23.438 1 70.94 166 LYS A C 1
ATOM 1275 O O . LYS A 1 166 ? -14.906 9.219 24.641 1 70.94 166 LYS A O 1
ATOM 1280 N N . LEU A 1 167 ? -14.203 8.336 22.562 1 69.19 167 LEU A N 1
ATOM 1281 C CA . LEU A 1 167 ? -13.984 7.094 23.297 1 69.19 167 LEU A CA 1
ATOM 1282 C C . LEU A 1 167 ? -12.523 6.973 23.734 1 69.19 167 LEU A C 1
ATOM 1284 O O . LEU A 1 167 ? -11.625 7.465 23.047 1 69.19 167 LEU A O 1
ATOM 1288 N N . GLY A 1 168 ? -12.219 6.133 24.797 1 57.38 168 GLY A N 1
ATOM 1289 C CA . GLY A 1 168 ? -10.883 5.859 25.297 1 57.38 168 GLY A CA 1
ATOM 1290 C C . GLY A 1 168 ? -10.516 6.727 26.484 1 57.38 168 GLY A C 1
ATOM 1291 O O . GLY A 1 168 ? -11.281 7.602 26.891 1 57.38 168 GLY A O 1
ATOM 1292 N N . PRO A 1 169 ? -9.406 6.562 26.938 1 50.94 169 PRO A N 1
ATOM 1293 C CA . PRO A 1 169 ? -9.25 7.078 28.312 1 50.94 169 PRO A CA 1
ATOM 1294 C C . PRO A 1 169 ? -9.305 8.602 28.359 1 50.94 169 PRO A C 1
ATOM 1296 O O . PRO A 1 169 ? -9.055 9.273 27.359 1 50.94 169 PRO A O 1
ATOM 1299 N N . MET B 1 1 ? 16.703 23.422 8.859 1 44.94 1 MET B N 1
ATOM 1300 C CA . MET B 1 1 ? 15.508 23.953 8.227 1 44.94 1 MET B CA 1
ATOM 1301 C C . MET B 1 1 ? 14.383 22.922 8.242 1 44.94 1 MET B C 1
ATOM 1303 O O . MET B 1 1 ? 14.641 21.719 8.258 1 44.94 1 MET B O 1
ATOM 1307 N N . ALA B 1 2 ? 13.109 23.391 8.609 1 60 2 ALA B N 1
ATOM 1308 C CA . ALA B 1 2 ? 12 22.5 8.938 1 60 2 ALA B CA 1
ATOM 1309 C C . ALA B 1 2 ? 11.562 21.703 7.715 1 60 2 ALA B C 1
ATOM 1311 O O . ALA B 1 2 ? 11.297 22.266 6.652 1 60 2 ALA B O 1
ATOM 1312 N N . TYR B 1 3 ? 11.812 20.438 7.645 1 77.19 3 TYR B N 1
ATOM 1313 C CA . TYR B 1 3 ? 11.586 19.516 6.535 1 77.19 3 TYR B CA 1
ATOM 1314 C C . TYR B 1 3 ? 10.109 19.156 6.418 1 77.19 3 TYR B C 1
ATOM 1316 O O . TYR B 1 3 ? 9.742 18.297 5.621 1 77.19 3 TYR B O 1
ATOM 1324 N N . TYR B 1 4 ? 9.297 20.141 7.195 1 85.69 4 TYR B N 1
ATOM 1325 C CA . TYR B 1 4 ? 7.891 19.781 7.105 1 85.69 4 TYR B CA 1
ATOM 1326 C C . TYR B 1 4 ? 7 21 7.27 1 85.69 4 TYR B C 1
ATOM 1328 O O . TYR B 1 4 ? 7.441 22.047 7.777 1 85.69 4 TYR B O 1
ATOM 1336 N N . ALA B 1 5 ? 5.855 21.016 6.777 1 88.62 5 ALA B N 1
ATOM 1337 C CA . ALA B 1 5 ? 4.758 21.953 6.988 1 88.62 5 ALA B CA 1
ATOM 1338 C C . ALA B 1 5 ? 3.486 21.234 7.418 1 88.62 5 ALA B C 1
ATOM 1340 O O . ALA B 1 5 ? 3.215 20.125 6.957 1 88.62 5 ALA B O 1
ATOM 1341 N N . ILE B 1 6 ? 2.748 21.844 8.391 1 87.94 6 ILE B N 1
ATOM 1342 C CA . ILE B 1 6 ? 1.471 21.312 8.844 1 87.94 6 ILE B CA 1
ATOM 1343 C C . ILE B 1 6 ? 0.4 22.391 8.766 1 87.94 6 ILE B C 1
ATOM 1345 O O . ILE B 1 6 ? 0.65 23.547 9.117 1 87.94 6 ILE B O 1
ATOM 1349 N N . ALA B 1 7 ? -0.746 22.016 8.281 1 85.69 7 ALA B N 1
ATOM 1350 C CA . ALA B 1 7 ? -1.894 22.922 8.258 1 85.69 7 ALA B CA 1
ATOM 1351 C C . ALA B 1 7 ? -3.186 22.172 8.578 1 85.69 7 ALA B C 1
ATOM 1353 O O . ALA B 1 7 ? -3.355 21.016 8.188 1 85.69 7 ALA B O 1
ATOM 1354 N N . PRO B 1 8 ? -4.078 22.828 9.289 1 83.69 8 PRO B N 1
ATOM 1355 C CA . PRO B 1 8 ? -5.379 22.188 9.5 1 83.69 8 PRO B CA 1
ATOM 1356 C C . PRO B 1 8 ? -6.188 22.062 8.211 1 83.69 8 PRO B C 1
ATOM 1358 O O . PRO B 1 8 ? -6.137 22.938 7.352 1 83.69 8 PRO B O 1
ATOM 1361 N N . ILE B 1 9 ? -6.82 21 8.141 1 79.94 9 ILE B N 1
ATOM 1362 C CA . ILE B 1 9 ? -7.793 20.859 7.059 1 79.94 9 ILE B CA 1
ATOM 1363 C C . ILE B 1 9 ? -9.109 21.516 7.453 1 79.94 9 ILE B C 1
ATOM 1365 O O . ILE B 1 9 ? -9.773 21.078 8.398 1 79.94 9 ILE B O 1
ATOM 1369 N N . LEU B 1 10 ? -9.359 22.547 6.727 1 73.5 10 LEU B N 1
ATOM 1370 C CA . LEU B 1 10 ? -10.5 23.375 7.117 1 73.5 10 LEU B CA 1
ATOM 1371 C C . LEU B 1 10 ? -11.75 22.969 6.344 1 73.5 10 LEU B C 1
ATOM 1373 O O . LEU B 1 10 ? -12.867 23.281 6.77 1 73.5 10 LEU B O 1
ATOM 1377 N N . CYS B 1 11 ? -11.438 22.438 5.195 1 73.12 11 CYS B N 1
ATOM 1378 C CA . CYS B 1 11 ? -12.555 21.984 4.379 1 73.12 11 CYS B CA 1
ATOM 1379 C C . CYS B 1 11 ? -12.547 20.453 4.246 1 73.12 11 CYS B C 1
ATOM 1381 O O . CYS B 1 11 ? -11.484 19.828 4.258 1 73.12 11 CYS B O 1
ATOM 1383 N N . ALA B 1 12 ? -13.734 20.047 4.172 1 74.75 12 ALA B N 1
ATOM 1384 C CA . ALA B 1 12 ? -13.836 18.609 3.953 1 74.75 12 ALA B CA 1
ATOM 1385 C C . ALA B 1 12 ? -13.062 18.188 2.707 1 74.75 12 ALA B C 1
ATOM 1387 O O . ALA B 1 12 ? -13.047 18.906 1.703 1 74.75 12 ALA B O 1
ATOM 1388 N N . LEU B 1 13 ? -12.414 17.094 2.803 1 78.12 13 LEU B N 1
ATOM 1389 C CA . LEU B 1 13 ? -11.75 16.547 1.625 1 78.12 13 LEU B CA 1
ATOM 1390 C C . LEU B 1 13 ? -12.773 16.172 0.552 1 78.12 13 LEU B C 1
ATOM 1392 O O . LEU B 1 13 ? -13.828 15.609 0.858 1 78.12 13 LEU B O 1
ATOM 1396 N N . VAL B 1 14 ? -12.43 16.625 -0.688 1 79.81 14 VAL B N 1
ATOM 1397 C CA . VAL B 1 14 ? -13.281 16.219 -1.802 1 79.81 14 VAL B CA 1
ATOM 1398 C C . VAL B 1 14 ? -12.984 14.773 -2.178 1 79.81 14 VAL B C 1
ATOM 1400 O O . VAL B 1 14 ? -11.836 14.422 -2.449 1 79.81 14 VAL B O 1
ATOM 1403 N N . GLN B 1 15 ? -14.094 14.062 -2.176 1 86.38 15 GLN B N 1
ATOM 1404 C CA . GLN B 1 15 ? -13.922 12.648 -2.484 1 86.38 15 GLN B CA 1
ATOM 1405 C C . GLN B 1 15 ? -14.766 12.234 -3.686 1 86.38 15 GLN B C 1
ATOM 1407 O O . GLN B 1 15 ? -15.859 12.766 -3.887 1 86.38 15 GLN B O 1
ATOM 1412 N N . ASN B 1 16 ? -14.156 11.336 -4.496 1 89.75 16 ASN B N 1
ATOM 1413 C CA . ASN B 1 16 ? -14.883 10.68 -5.582 1 89.75 16 ASN B CA 1
ATOM 1414 C C . ASN B 1 16 ? -15.195 9.227 -5.246 1 89.75 16 ASN B C 1
ATOM 1416 O O . ASN B 1 16 ? -14.391 8.547 -4.598 1 89.75 16 ASN B O 1
ATOM 1420 N N . GLU B 1 17 ? -16.359 8.797 -5.707 1 93.81 17 GLU B N 1
ATOM 1421 C CA . GLU B 1 17 ? -16.734 7.391 -5.605 1 93.81 17 GLU B CA 1
ATOM 1422 C C . GLU B 1 17 ? -16.344 6.625 -6.867 1 93.81 17 GLU B C 1
ATOM 1424 O O . GLU B 1 17 ? -16.516 7.129 -7.98 1 93.81 17 GLU B O 1
ATOM 1429 N N . LEU B 1 18 ? -15.859 5.457 -6.676 1 93.69 18 LEU B N 1
ATOM 1430 C CA . LEU B 1 18 ? -15.398 4.609 -7.77 1 93.69 18 LEU B CA 1
ATOM 1431 C C . LEU B 1 18 ? -16.109 3.26 -7.75 1 93.69 18 LEU B C 1
ATOM 1433 O O . LEU B 1 18 ? -16.25 2.645 -6.691 1 93.69 18 LEU B O 1
ATOM 1437 N N . TYR B 1 19 ? -16.641 2.865 -8.922 1 95.94 19 TYR B N 1
ATOM 1438 C CA . TYR B 1 19 ? -17.078 1.491 -9.141 1 95.94 19 TYR B CA 1
ATOM 1439 C C . TYR B 1 19 ? -16.438 0.919 -10.406 1 95.94 19 TYR B C 1
ATOM 1441 O O . TY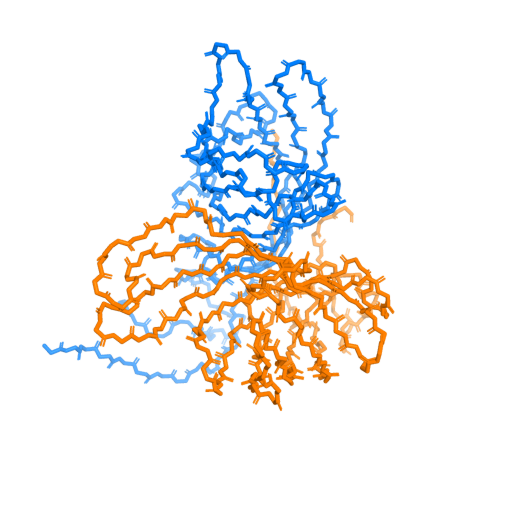R B 1 19 ? -16.469 1.559 -11.461 1 95.94 19 TYR B O 1
ATOM 1449 N N . MET B 1 20 ? -15.812 -0.259 -10.297 1 94.5 20 MET B N 1
ATOM 1450 C CA . MET B 1 20 ? -15.234 -0.959 -11.438 1 94.5 20 MET B CA 1
ATOM 1451 C C . MET B 1 20 ? -15.594 -2.441 -11.406 1 94.5 20 MET B C 1
ATOM 1453 O O . MET B 1 20 ? -15.711 -3.031 -10.328 1 94.5 20 MET B O 1
ATOM 1457 N N . HIS B 1 21 ? -15.727 -2.91 -12.594 1 96.69 21 HIS B N 1
ATOM 1458 C CA . HIS B 1 21 ? -15.922 -4.34 -12.797 1 96.69 21 HIS B CA 1
ATOM 1459 C C . HIS B 1 21 ? -14.828 -4.922 -13.688 1 96.69 21 HIS B C 1
ATOM 1461 O O . HIS B 1 21 ? -14.734 -4.598 -14.867 1 96.69 21 HIS B O 1
ATOM 1467 N N . LEU B 1 22 ? -13.977 -5.859 -13.094 1 97.06 22 LEU B N 1
ATOM 1468 C CA . LEU B 1 22 ? -12.797 -6.395 -13.773 1 97.06 22 LEU B CA 1
ATOM 1469 C C . LEU B 1 22 ? -12.609 -7.871 -13.438 1 97.06 22 LEU B C 1
ATOM 1471 O O . LEU B 1 22 ? -13.438 -8.469 -12.75 1 97.06 22 LEU B O 1
ATOM 1475 N N . TYR B 1 23 ? -11.461 -8.375 -13.992 1 96.88 23 TYR B N 1
ATOM 1476 C CA . TYR B 1 23 ? -11.117 -9.766 -13.727 1 96.88 23 TYR B CA 1
ATOM 1477 C C . TYR B 1 23 ? -9.625 -9.906 -13.422 1 96.88 23 TYR B C 1
ATOM 1479 O O . TYR B 1 23 ? -8.805 -9.148 -13.945 1 96.88 23 TYR B O 1
ATOM 1487 N N . ILE B 1 24 ? -9.336 -10.859 -12.602 1 96.81 24 ILE B N 1
ATOM 1488 C CA . ILE B 1 24 ? -7.957 -11.305 -12.414 1 96.81 24 ILE B CA 1
ATOM 1489 C C . ILE B 1 24 ? -7.797 -12.719 -12.961 1 96.81 24 ILE B C 1
ATOM 1491 O O . ILE B 1 24 ? -8.648 -13.578 -12.727 1 96.81 24 ILE B O 1
ATOM 1495 N N . ASN B 1 25 ? -6.688 -12.938 -13.648 1 96.19 25 ASN B N 1
ATOM 1496 C CA . ASN B 1 25 ? -6.375 -14.258 -14.195 1 96.19 25 ASN B CA 1
ATOM 1497 C C . ASN B 1 25 ? -5.129 -14.852 -13.547 1 96.19 25 ASN B C 1
ATOM 1499 O O . ASN B 1 25 ? -4.008 -14.484 -13.898 1 96.19 25 ASN B O 1
ATOM 1503 N N . GLN B 1 26 ? -5.371 -15.812 -12.703 1 95.94 26 GLN B N 1
ATOM 1504 C CA . GLN B 1 26 ? -4.293 -16.516 -12.008 1 95.94 26 GLN B CA 1
ATOM 1505 C C . GLN B 1 26 ? -3.947 -17.828 -12.703 1 95.94 26 GLN B C 1
ATOM 1507 O O . GLN B 1 26 ? -4.832 -18.641 -12.977 1 95.94 26 GLN B O 1
ATOM 1512 N N . VAL B 1 27 ? -2.678 -18.016 -12.992 1 96.62 27 VAL B N 1
ATOM 1513 C CA . VAL B 1 27 ? -2.158 -19.297 -13.453 1 96.62 27 VAL B CA 1
ATOM 1514 C C . VAL B 1 27 ? -1.103 -19.812 -12.469 1 96.62 27 VAL B C 1
ATOM 1516 O O . VAL B 1 27 ? -0.001 -19.266 -12.398 1 96.62 27 VAL B O 1
ATOM 1519 N N . TYR B 1 28 ? -1.445 -20.859 -11.711 1 94.38 28 TYR B N 1
ATOM 1520 C CA . TYR B 1 28 ? -0.558 -21.281 -10.633 1 94.38 28 TYR B CA 1
ATOM 1521 C C . TYR B 1 28 ? 0.193 -22.547 -11.008 1 94.38 28 TYR B C 1
ATOM 1523 O O . TYR B 1 28 ? 1.126 -22.953 -10.305 1 94.38 28 TYR B O 1
ATOM 1531 N N . ALA B 1 29 ? -0.11 -23.125 -12.141 1 94.06 29 ALA B N 1
ATOM 1532 C CA . ALA B 1 29 ? 0.611 -24.297 -12.633 1 94.06 29 ALA B CA 1
ATOM 1533 C C . ALA B 1 29 ? 0.623 -24.328 -14.156 1 94.06 29 ALA B C 1
ATOM 1535 O O . ALA B 1 29 ? -0.281 -23.797 -14.805 1 94.06 29 ALA B O 1
ATOM 1536 N N . GLY B 1 30 ? 1.729 -24.938 -14.742 1 91.69 30 GLY B N 1
ATOM 1537 C CA . GLY B 1 30 ? 1.853 -25.047 -16.188 1 91.69 30 GLY B CA 1
ATOM 1538 C C . GLY B 1 30 ? 2.803 -24.031 -16.781 1 91.69 30 GLY B C 1
ATOM 1539 O O . GLY B 1 30 ? 3.564 -23.391 -16.062 1 91.69 30 GLY B O 1
ATOM 1540 N N . GLN B 1 31 ? 2.797 -23.797 -18.125 1 88.38 31 GLN B N 1
ATOM 1541 C CA . GLN B 1 31 ? 3.801 -23.031 -18.859 1 88.38 31 GLN B CA 1
ATOM 1542 C C . GLN B 1 31 ? 3.572 -21.531 -18.703 1 88.38 31 GLN B C 1
ATOM 1544 O O . GLN B 1 31 ? 4.52 -20.734 -18.75 1 88.38 31 GLN B O 1
ATOM 1549 N N . SER B 1 32 ? 2.389 -21.109 -18.422 1 91.94 32 SER B N 1
ATOM 1550 C CA . SER B 1 32 ? 2.104 -19.688 -18.344 1 91.94 32 SER B CA 1
ATOM 1551 C C . SER B 1 32 ? 1.891 -19.234 -16.906 1 91.94 32 SER B C 1
ATOM 1553 O O . SER B 1 32 ? 1.111 -18.312 -16.656 1 91.94 32 SER B O 1
ATOM 1555 N N . THR B 1 33 ? 2.656 -19.922 -16.031 1 95.88 33 THR B N 1
ATOM 1556 C CA . THR B 1 33 ? 2.514 -19.578 -14.617 1 95.88 33 THR B CA 1
ATOM 1557 C C . THR B 1 33 ? 2.908 -18.125 -14.367 1 95.88 33 THR B C 1
ATOM 1559 O O . THR B 1 33 ? 3.928 -17.656 -14.875 1 95.88 33 THR B O 1
ATOM 1562 N N . ASN B 1 34 ? 2.076 -17.422 -13.672 1 97.06 34 ASN B N 1
ATOM 1563 C CA . ASN B 1 34 ? 2.311 -16.016 -13.398 1 97.06 34 ASN B CA 1
ATOM 1564 C C . ASN B 1 34 ? 2.43 -15.734 -11.906 1 97.06 34 ASN B C 1
ATOM 1566 O O . ASN B 1 34 ? 1.916 -14.727 -11.414 1 97.06 34 ASN B O 1
ATOM 1570 N N . GLN B 1 35 ? 2.986 -16.641 -11.211 1 97 35 GLN B N 1
ATOM 1571 C CA . GLN B 1 35 ? 3.33 -16.578 -9.789 1 97 35 GLN B CA 1
ATOM 1572 C C . GLN B 1 35 ? 4.484 -17.516 -9.453 1 97 35 GLN B C 1
ATOM 1574 O O . GLN B 1 35 ? 4.875 -18.344 -10.281 1 97 35 GLN B O 1
ATOM 1579 N N . LEU B 1 36 ? 5.074 -17.297 -8.305 1 97.19 36 LEU B N 1
ATOM 1580 C CA . LEU B 1 36 ? 6.227 -18.078 -7.879 1 97.19 36 LEU B CA 1
ATOM 1581 C C . LEU B 1 36 ? 6.133 -18.438 -6.398 1 97.19 36 LEU B C 1
ATOM 1583 O O . LEU B 1 36 ? 6.023 -17.547 -5.551 1 97.19 36 LEU B O 1
ATOM 1587 N N . VAL B 1 37 ? 6.156 -19.719 -6.117 1 96.88 37 VAL B N 1
ATOM 1588 C CA . VAL B 1 37 ? 6.297 -20.141 -4.727 1 96.88 37 VAL B CA 1
ATOM 1589 C C . VAL B 1 37 ? 7.707 -19.828 -4.23 1 96.88 37 VAL B C 1
ATOM 1591 O O . VAL B 1 37 ? 8.688 -20.344 -4.762 1 96.88 37 VAL B O 1
ATOM 1594 N N . VAL B 1 38 ? 7.777 -19 -3.225 1 96.75 38 VAL B N 1
ATOM 1595 C CA . VAL B 1 38 ? 9.102 -18.578 -2.777 1 96.75 38 VAL B CA 1
ATOM 1596 C C . VAL B 1 38 ? 9.43 -19.219 -1.437 1 96.75 38 VAL B C 1
ATOM 1598 O O . VAL B 1 38 ? 10.594 -19.312 -1.051 1 96.75 38 VAL B O 1
ATOM 1601 N N . ILE B 1 39 ? 8.508 -19.609 -0.64 1 96.38 39 ILE B N 1
ATOM 1602 C CA . ILE B 1 39 ? 8.664 -20.406 0.579 1 96.38 39 ILE B CA 1
ATOM 1603 C C . ILE B 1 39 ? 7.773 -21.641 0.507 1 96.38 39 ILE B C 1
ATOM 1605 O O . ILE B 1 39 ? 6.555 -21.531 0.355 1 96.38 39 ILE B O 1
ATOM 1609 N N . THR B 1 40 ? 8.375 -22.766 0.601 1 96.31 40 THR B N 1
ATOM 1610 C CA . THR B 1 40 ? 7.613 -24 0.669 1 96.31 40 THR B CA 1
ATOM 1611 C C . THR B 1 40 ? 7.371 -24.406 2.119 1 96.31 40 THR B C 1
ATOM 1613 O O . THR B 1 40 ? 7.922 -23.797 3.041 1 96.31 40 THR B O 1
ATOM 1616 N N . SER B 1 41 ? 6.43 -25.359 2.221 1 96.19 41 SER B N 1
ATOM 1617 C CA . SER B 1 41 ? 6.102 -25.859 3.553 1 96.19 41 SER B CA 1
ATOM 1618 C C . SER B 1 41 ? 5.672 -27.312 3.508 1 96.19 41 SER B C 1
ATOM 1620 O O . SER B 1 41 ? 4.973 -27.734 2.584 1 96.19 41 SER B O 1
ATOM 1622 N N . SER B 1 42 ? 6.109 -28.016 4.539 1 95.81 42 SER B N 1
ATOM 1623 C CA . SER B 1 42 ? 5.676 -29.406 4.688 1 95.81 42 SER B CA 1
ATOM 1624 C C . SER B 1 42 ? 4.559 -29.531 5.719 1 95.81 42 SER B C 1
ATOM 1626 O O . SER B 1 42 ? 4.074 -30.625 5.984 1 95.81 42 SER B O 1
ATOM 1628 N N . GLN B 1 43 ? 4.191 -28.438 6.246 1 95.12 43 GLN B N 1
ATOM 1629 C CA . GLN B 1 43 ? 3.15 -28.453 7.273 1 95.12 43 GLN B CA 1
ATOM 1630 C C . GLN B 1 43 ? 1.797 -28.828 6.676 1 95.12 43 GLN B C 1
ATOM 1632 O O . GLN B 1 43 ? 1.537 -28.562 5.5 1 95.12 43 GLN B O 1
ATOM 1637 N N . PRO B 1 44 ? 0.951 -29.375 7.531 1 93.38 44 PRO B N 1
ATOM 1638 C CA . PRO B 1 44 ? -0.409 -29.641 7.055 1 93.38 44 PRO B CA 1
ATOM 1639 C C . PRO B 1 44 ? -1.062 -28.391 6.445 1 93.38 44 PRO B C 1
ATOM 1641 O O . PRO B 1 44 ? -0.811 -27.281 6.895 1 93.38 44 PRO B O 1
ATOM 1644 N N . GLN B 1 45 ? -1.834 -28.594 5.355 1 91.69 45 GLN B N 1
ATOM 1645 C CA . GLN B 1 45 ? -2.586 -27.562 4.648 1 91.69 45 GLN B CA 1
ATOM 1646 C C . GLN B 1 45 ? -1.654 -26.625 3.887 1 91.69 45 GLN B C 1
ATOM 1648 O O . GLN B 1 45 ? -2.104 -25.641 3.293 1 91.69 45 GLN B O 1
ATOM 1653 N N . GLY B 1 46 ? -0.349 -26.906 4.008 1 94.25 46 GLY B N 1
ATOM 1654 C CA . GLY B 1 46 ? 0.605 -26.016 3.373 1 94.25 46 GLY B CA 1
ATOM 1655 C C . GLY B 1 46 ? 0.834 -24.734 4.156 1 94.25 46 GLY B C 1
ATOM 1656 O O . GLY B 1 46 ? 1.201 -23.703 3.58 1 94.25 46 GLY B O 1
ATOM 1657 N N . PHE B 1 47 ? 0.605 -24.797 5.508 1 96.06 47 PHE B N 1
ATOM 1658 C CA . PHE B 1 47 ? 0.768 -23.641 6.379 1 96.06 47 PHE B CA 1
ATOM 1659 C C . PHE B 1 47 ? 2.145 -23.016 6.195 1 96.06 47 PHE B C 1
ATOM 1661 O O . PHE B 1 47 ? 3.166 -23.688 6.344 1 96.06 47 PHE B O 1
ATOM 1668 N N . GLY B 1 48 ? 2.121 -21.766 5.656 1 96.5 48 GLY B N 1
ATOM 1669 C CA . GLY B 1 48 ? 3.389 -21.062 5.52 1 96.5 48 GLY B CA 1
ATOM 1670 C C . GLY B 1 48 ? 3.859 -20.953 4.082 1 96.5 48 GLY B C 1
ATOM 1671 O O . GLY B 1 48 ? 4.793 -20.203 3.787 1 96.5 48 GLY B O 1
ATOM 1672 N N . ILE B 1 49 ? 3.287 -21.75 3.178 1 97.12 49 ILE B N 1
ATOM 1673 C CA . ILE B 1 49 ? 3.648 -21.562 1.776 1 97.12 49 ILE B CA 1
ATOM 1674 C C . ILE B 1 49 ? 3.457 -20.109 1.384 1 97.12 49 ILE B C 1
ATOM 1676 O O . ILE B 1 49 ? 2.451 -19.484 1.737 1 97.12 49 ILE B O 1
ATOM 1680 N N . THR B 1 50 ? 4.461 -19.531 0.759 1 97.06 50 THR B N 1
ATOM 1681 C CA . THR B 1 50 ? 4.41 -18.125 0.35 1 97.06 50 THR B CA 1
ATOM 1682 C C . THR B 1 50 ? 4.645 -18 -1.152 1 97.06 50 THR B C 1
ATOM 1684 O O . THR B 1 50 ? 5.555 -18.625 -1.702 1 97.06 50 THR B O 1
ATOM 1687 N N . VAL B 1 51 ? 3.791 -17.203 -1.738 1 97.06 51 VAL B N 1
ATOM 1688 C CA . VAL B 1 51 ? 3.777 -17.062 -3.189 1 97.06 51 VAL B CA 1
ATOM 1689 C C . VAL B 1 51 ? 3.836 -15.586 -3.564 1 97.06 51 VAL B C 1
ATOM 1691 O O . VAL B 1 51 ? 3.162 -14.758 -2.947 1 97.06 51 VAL B O 1
ATOM 1694 N N . ILE B 1 52 ? 4.723 -15.234 -4.523 1 97.81 52 ILE B N 1
ATOM 1695 C CA . ILE B 1 52 ? 4.695 -13.914 -5.148 1 97.81 52 ILE B CA 1
ATOM 1696 C C . ILE B 1 52 ? 3.916 -13.984 -6.461 1 97.81 52 ILE B C 1
ATOM 1698 O O . ILE B 1 52 ? 4.09 -14.914 -7.246 1 97.81 52 ILE B O 1
ATOM 1702 N N . ASN B 1 53 ? 3.029 -13.016 -6.629 1 96.81 53 ASN B N 1
ATOM 1703 C CA . ASN B 1 53 ? 2.156 -13.109 -7.793 1 96.81 53 ASN B CA 1
ATOM 1704 C C . ASN B 1 53 ? 2.283 -11.883 -8.688 1 96.81 53 ASN B C 1
ATOM 1706 O O . ASN B 1 53 ? 2.58 -10.781 -8.211 1 96.81 53 ASN B O 1
ATOM 1710 N N . ASP B 1 54 ? 2.09 -12.008 -9.93 1 97.38 54 ASP B N 1
ATOM 1711 C CA . ASP B 1 54 ? 1.95 -11.016 -10.992 1 97.38 54 ASP B CA 1
ATOM 1712 C C . ASP B 1 54 ? 0.818 -11.398 -11.945 1 97.38 54 ASP B C 1
ATOM 1714 O O . ASP B 1 54 ? 1.066 -11.828 -13.078 1 97.38 54 ASP B O 1
ATOM 1718 N N . TRP B 1 55 ? -0.413 -11.094 -11.492 1 97 55 TRP B N 1
ATOM 1719 C CA . TRP B 1 55 ? -1.59 -11.555 -12.219 1 97 55 TRP B CA 1
ATOM 1720 C C . TRP B 1 55 ? -2.131 -10.469 -13.141 1 97 55 TRP B C 1
ATOM 1722 O O . TRP B 1 55 ? -2.285 -9.32 -12.727 1 97 55 TRP B O 1
ATOM 1732 N N . PRO B 1 56 ? -2.488 -10.867 -14.336 1 97.06 56 PRO B N 1
ATOM 1733 C CA . PRO B 1 56 ? -3.129 -9.875 -15.203 1 97.06 56 PRO B CA 1
ATOM 1734 C C . PRO B 1 56 ? -4.535 -9.5 -14.734 1 97.06 56 PRO B C 1
ATOM 1736 O O . PRO B 1 56 ? -5.281 -10.367 -14.273 1 97.06 56 PRO B O 1
ATOM 1739 N N . ILE B 1 57 ? -4.789 -8.242 -14.812 1 97.06 57 ILE B N 1
ATOM 1740 C CA . ILE B 1 57 ? -6.141 -7.727 -14.641 1 97.06 57 ILE B CA 1
ATOM 1741 C C . ILE B 1 57 ? -6.75 -7.43 -16.016 1 97.06 57 ILE B C 1
ATOM 1743 O O . ILE B 1 57 ? -6.125 -6.777 -16.844 1 97.06 57 ILE B O 1
ATOM 1747 N N . THR B 1 58 ? -8.008 -7.859 -16.172 1 97.19 58 THR B N 1
ATOM 1748 C CA . THR B 1 58 ? -8.57 -7.715 -17.5 1 97.19 58 THR B CA 1
ATOM 1749 C C . THR B 1 58 ? -9.969 -7.102 -17.438 1 97.19 58 THR B C 1
ATOM 1751 O O . THR B 1 58 ? -10.641 -7.195 -16.406 1 97.19 58 THR B O 1
ATOM 1754 N N . ASP B 1 59 ? -10.273 -6.375 -18.453 1 95.12 59 ASP B N 1
ATOM 1755 C CA . ASP B 1 59 ? -11.617 -5.973 -18.844 1 95.12 59 ASP B CA 1
ATOM 1756 C C . ASP B 1 59 ? -12.062 -6.691 -20.109 1 95.12 59 ASP B C 1
ATOM 1758 O O . ASP B 1 59 ? -11.742 -6.258 -21.219 1 95.12 59 ASP B O 1
ATOM 1762 N N . GLY B 1 60 ? -12.734 -7.832 -19.906 1 88.19 60 GLY B N 1
ATOM 1763 C CA . GLY B 1 60 ? -12.898 -8.727 -21.047 1 88.19 60 GLY B CA 1
ATOM 1764 C C . GLY B 1 60 ? -11.586 -9.32 -21.531 1 88.19 60 GLY B C 1
ATOM 1765 O O . GLY B 1 60 ? -10.828 -9.891 -20.75 1 88.19 60 GLY B O 1
ATOM 1766 N N . ALA B 1 61 ? -11.305 -9.188 -22.719 1 90.75 61 ALA B N 1
ATOM 1767 C CA . ALA B 1 61 ? -10.109 -9.797 -23.312 1 90.75 61 ALA B CA 1
ATOM 1768 C C . ALA B 1 61 ? -8.906 -8.859 -23.188 1 90.75 61 ALA B C 1
ATOM 1770 O O . ALA B 1 61 ? -7.766 -9.281 -23.406 1 90.75 61 ALA B O 1
ATOM 1771 N N . ASN B 1 62 ? -9.203 -7.668 -22.766 1 94.38 62 ASN B N 1
ATOM 1772 C CA . ASN B 1 62 ? -8.141 -6.672 -22.734 1 94.38 62 ASN B CA 1
ATOM 1773 C C . ASN B 1 62 ? -7.461 -6.617 -21.359 1 94.38 62 ASN B C 1
ATOM 1775 O O . ASN B 1 62 ? -8.133 -6.492 -20.344 1 94.38 62 ASN B O 1
ATOM 1779 N N . THR B 1 63 ? -6.164 -6.77 -21.422 1 95.56 63 THR B N 1
ATOM 1780 C CA . THR B 1 63 ? -5.398 -6.562 -20.203 1 95.56 63 THR B CA 1
ATOM 1781 C C . THR B 1 63 ? -5.316 -5.078 -19.859 1 95.56 63 THR B C 1
ATOM 1783 O O . THR B 1 63 ? -4.855 -4.273 -20.672 1 95.56 63 THR B O 1
ATOM 1786 N N . VAL B 1 64 ? -5.773 -4.703 -18.641 1 96.69 64 VAL B N 1
ATOM 1787 C CA . VAL B 1 64 ? -5.836 -3.283 -18.297 1 96.69 64 VAL B CA 1
ATOM 1788 C C . VAL B 1 64 ? -4.934 -2.998 -17.109 1 96.69 64 VAL B C 1
ATOM 1790 O O . VAL B 1 64 ? -4.789 -1.847 -16.688 1 96.69 64 VAL B O 1
ATOM 1793 N N . GLY B 1 65 ? -4.324 -4.047 -16.5 1 95.44 65 GLY B N 1
ATOM 1794 C CA . GLY B 1 65 ? -3.453 -3.85 -15.344 1 95.44 65 GLY B CA 1
ATOM 1795 C C . GLY B 1 65 ? -2.859 -5.141 -14.82 1 95.44 65 GLY B C 1
ATOM 1796 O O . GLY B 1 65 ? -2.936 -6.18 -15.477 1 95.44 65 GLY B O 1
ATOM 1797 N N . ARG B 1 66 ? -2.211 -4.984 -13.664 1 96.12 66 ARG B N 1
ATOM 1798 C CA . ARG B 1 66 ? -1.557 -6.102 -12.992 1 96.12 66 ARG B CA 1
ATOM 1799 C C . ARG B 1 66 ? -1.869 -6.094 -11.5 1 96.12 66 ARG B C 1
ATOM 1801 O O . ARG B 1 66 ? -1.891 -5.035 -10.867 1 96.12 66 ARG B O 1
ATOM 1808 N N . ALA B 1 67 ? -2.109 -7.273 -10.953 1 96.75 67 ALA B N 1
ATOM 1809 C CA . ALA B 1 67 ? -2.15 -7.488 -9.516 1 96.75 67 ALA B CA 1
ATOM 1810 C C . ALA B 1 67 ? -0.833 -8.07 -9.008 1 96.75 67 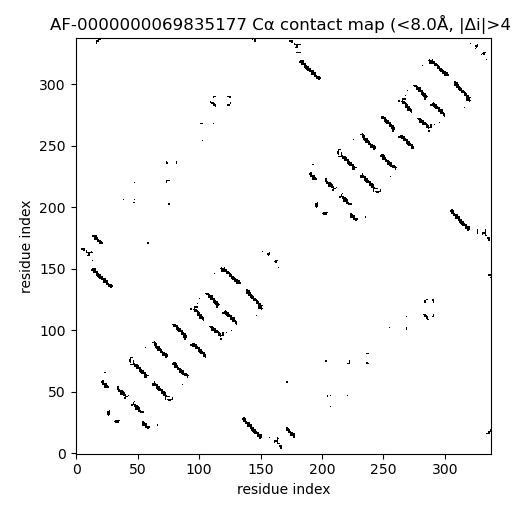ALA B C 1
ATOM 1812 O O . ALA B 1 67 ? -0.54 -9.25 -9.234 1 96.75 67 ALA B O 1
ATOM 1813 N N . GLN B 1 68 ? -0.043 -7.227 -8.391 1 96.38 68 GLN B N 1
ATOM 1814 C CA . GLN B 1 68 ? 1.288 -7.637 -7.949 1 96.38 68 GLN B CA 1
ATOM 1815 C C . GLN B 1 68 ? 1.407 -7.582 -6.43 1 96.38 68 GLN B C 1
ATOM 1817 O O . GLN B 1 68 ? 0.983 -6.613 -5.801 1 96.38 68 GLN B O 1
ATOM 1822 N N . GLY B 1 69 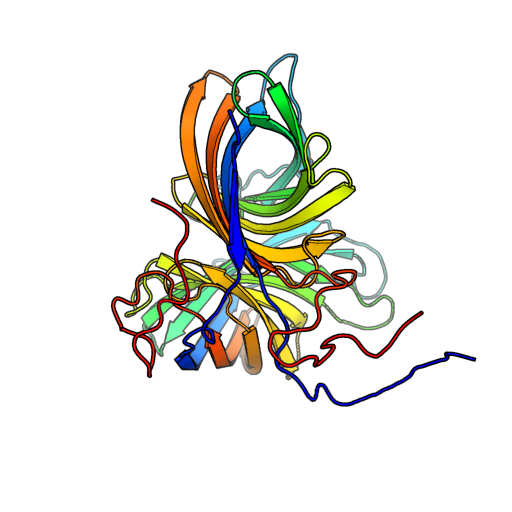? 1.9 -8.641 -5.836 1 96.75 69 GLY B N 1
ATOM 1823 C CA . GLY B 1 69 ? 2.076 -8.742 -4.398 1 96.75 69 GLY B CA 1
ATOM 1824 C C . GLY B 1 69 ? 2.439 -10.141 -3.934 1 96.75 69 GLY B C 1
ATOM 1825 O O . GLY B 1 69 ? 3.24 -10.82 -4.578 1 96.75 69 GLY B O 1
ATOM 1826 N N . LEU B 1 70 ? 1.938 -10.422 -2.818 1 96.38 70 LEU B N 1
ATOM 1827 C CA . LEU B 1 70 ? 2.193 -11.75 -2.273 1 96.38 70 LEU B CA 1
ATOM 1828 C C . LEU B 1 70 ? 0.935 -12.32 -1.631 1 96.38 70 LEU B C 1
ATOM 1830 O O . LEU B 1 70 ? 0.024 -11.578 -1.266 1 96.38 70 LEU B O 1
ATOM 1834 N N . HIS B 1 71 ? 0.917 -13.57 -1.553 1 96.12 71 HIS B N 1
ATOM 1835 C CA . HIS B 1 71 ? -0.047 -14.281 -0.718 1 96.12 71 HIS B CA 1
ATOM 1836 C C . HIS B 1 71 ? 0.583 -15.508 -0.063 1 96.12 71 HIS B C 1
ATOM 1838 O O . HIS B 1 71 ? 1.534 -16.078 -0.598 1 96.12 71 HIS B O 1
ATOM 1844 N N . PHE B 1 72 ? 0.093 -15.812 1.112 1 96.06 72 PHE B N 1
ATOM 1845 C CA . PHE B 1 72 ? 0.644 -16.969 1.807 1 96.06 72 PHE B CA 1
ATOM 1846 C C . PHE B 1 72 ? -0.446 -17.719 2.572 1 96.06 72 PHE B C 1
ATOM 1848 O O . PHE B 1 72 ? -1.452 -17.125 2.963 1 96.06 72 PHE B O 1
ATOM 1855 N N . GLN B 1 73 ? -0.226 -19 2.723 1 95.62 73 GLN B N 1
ATOM 1856 C CA . GLN B 1 73 ? -1.154 -19.859 3.459 1 95.62 73 GLN B CA 1
ATOM 1857 C C . GLN B 1 73 ? -1.08 -19.578 4.957 1 95.62 73 GLN B C 1
ATOM 1859 O O . GLN B 1 73 ? -0.078 -19.906 5.602 1 95.62 73 GLN B O 1
ATOM 1864 N N . SER B 1 74 ? -2.203 -19.062 5.465 1 94.81 74 SER B N 1
ATOM 1865 C CA . SER B 1 74 ? -2.164 -18.578 6.84 1 94.81 74 SER B CA 1
ATOM 1866 C C . SER B 1 74 ? -3.102 -19.375 7.738 1 94.81 74 SER B C 1
ATOM 1868 O O . SER B 1 74 ? -3.191 -19.109 8.938 1 94.81 74 SER B O 1
ATOM 1870 N N . GLY B 1 75 ? -3.76 -20.266 7.184 1 92.12 75 GLY B N 1
ATOM 1871 C CA . GLY B 1 75 ? -4.609 -21.125 8 1 92.12 75 GLY B CA 1
ATOM 1872 C C . GLY B 1 75 ? -3.926 -22.406 8.438 1 92.12 75 GLY B C 1
ATOM 1873 O O . GLY B 1 75 ? -3.67 -23.281 7.613 1 92.12 75 GLY B O 1
ATOM 1874 N N . GLN B 1 76 ? -3.738 -22.5 9.656 1 93.25 76 GLN B N 1
ATOM 1875 C CA . GLN B 1 76 ? -3.061 -23.672 10.18 1 93.25 76 GLN B CA 1
ATOM 1876 C C . GLN B 1 76 ? -3.93 -24.922 10.016 1 93.25 76 GLN B C 1
ATOM 1878 O O . GLN B 1 76 ? -3.42 -26.016 9.734 1 93.25 76 GLN B O 1
ATOM 1883 N N . THR B 1 77 ? -5.258 -24.734 10.148 1 91.88 77 THR B N 1
ATOM 1884 C CA . THR B 1 77 ? -6.164 -25.891 10.102 1 91.88 77 THR B CA 1
ATOM 1885 C C . THR B 1 77 ? -7.125 -25.766 8.922 1 91.88 77 THR B C 1
ATOM 1887 O O . THR B 1 77 ? -8.031 -26.594 8.773 1 91.88 77 THR B O 1
ATOM 1890 N N . SER B 1 78 ? -6.977 -24.688 8.203 1 87.06 78 SER B N 1
ATOM 1891 C CA . SER B 1 78 ? -7.812 -24.484 7.027 1 87.06 78 SER B CA 1
ATOM 1892 C C . SER B 1 78 ? -7.02 -23.844 5.895 1 87.06 78 SER B C 1
ATOM 1894 O O . SER B 1 78 ? -5.973 -23.234 6.129 1 87.06 78 SER B O 1
ATOM 1896 N N . GLN B 1 79 ? -7.527 -24.062 4.664 1 85.19 79 GLN B N 1
ATOM 1897 C CA . GLN B 1 79 ? -6.887 -23.438 3.51 1 85.19 79 GLN B CA 1
ATOM 1898 C C . GLN B 1 79 ? -7.332 -21.984 3.355 1 85.19 79 GLN B C 1
ATOM 1900 O O . GLN B 1 79 ? -8.367 -21.703 2.748 1 85.19 79 GLN B O 1
ATOM 1905 N N . LYS B 1 80 ? -6.586 -21.094 3.992 1 89.81 80 LYS B N 1
ATOM 1906 C CA . LYS B 1 80 ? -6.805 -19.656 3.9 1 89.81 80 LYS B CA 1
ATOM 1907 C C . LYS B 1 80 ? -5.512 -18.922 3.551 1 89.81 80 LYS B C 1
ATOM 1909 O O . LYS B 1 80 ? -4.5 -19.078 4.234 1 89.81 80 LYS B O 1
ATOM 1914 N N . TRP B 1 81 ? -5.621 -18.203 2.49 1 94.06 81 TRP B N 1
ATOM 1915 C CA . TRP B 1 81 ? -4.441 -17.484 2.035 1 94.06 81 TRP B CA 1
ATOM 1916 C C . TRP B 1 81 ? -4.578 -15.992 2.314 1 94.06 81 TRP B C 1
ATOM 1918 O O . TRP B 1 81 ? -5.504 -15.344 1.824 1 94.06 81 TRP B O 1
ATOM 1928 N N . TYR B 1 82 ? -3.703 -15.508 3.129 1 95.69 82 TYR B N 1
ATOM 1929 C CA . TYR B 1 82 ? -3.592 -14.062 3.262 1 95.69 82 TYR B CA 1
ATOM 1930 C C . TYR B 1 82 ? -2.982 -13.445 2.008 1 95.69 82 TYR B C 1
ATOM 1932 O O . TYR B 1 82 ? -2.033 -13.984 1.44 1 95.69 82 TYR B O 1
ATOM 1940 N N . THR B 1 83 ? -3.555 -12.289 1.611 1 96 83 THR B N 1
ATOM 1941 C CA . THR B 1 83 ? -3.031 -11.648 0.413 1 96 83 THR B CA 1
ATOM 1942 C C . THR B 1 83 ? -2.793 -10.156 0.662 1 96 83 THR B C 1
ATOM 1944 O O . THR B 1 83 ? -3.566 -9.508 1.37 1 96 83 THR B O 1
ATOM 1947 N N . SER B 1 84 ? -1.733 -9.609 0.209 1 96.31 84 SER B N 1
ATOM 1948 C CA . SER B 1 84 ? -1.397 -8.195 0.085 1 96.31 84 SER B CA 1
ATOM 1949 C C . SER B 1 84 ? -0.858 -7.875 -1.306 1 96.31 84 SER B C 1
ATOM 1951 O O . SER B 1 84 ? 0.163 -8.422 -1.722 1 96.31 84 SER B O 1
ATOM 1953 N N . MET B 1 85 ? -1.592 -6.949 -2.062 1 96.56 85 MET B N 1
ATOM 1954 C CA . MET B 1 85 ? -1.142 -6.688 -3.428 1 96.56 85 MET B CA 1
ATOM 1955 C C . MET B 1 85 ? -1.59 -5.305 -3.891 1 96.56 85 MET B C 1
ATOM 1957 O O . MET B 1 85 ? -2.512 -4.723 -3.316 1 96.56 85 MET B O 1
ATOM 1961 N N . ASN B 1 86 ? -0.928 -4.82 -4.906 1 96.62 86 ASN B N 1
ATOM 1962 C CA . ASN B 1 86 ? -1.354 -3.641 -5.652 1 96.62 86 ASN B CA 1
ATOM 1963 C C . ASN B 1 86 ? -2.096 -4.023 -6.93 1 96.62 86 ASN B C 1
ATOM 1965 O O . ASN B 1 86 ? -1.631 -4.875 -7.691 1 96.62 86 ASN B O 1
ATOM 1969 N N . LEU B 1 87 ? -3.195 -3.418 -7.055 1 97.31 87 LEU B N 1
ATOM 1970 C CA . LEU B 1 87 ? -3.809 -3.389 -8.375 1 97.31 87 LEU B CA 1
ATOM 1971 C C . LEU B 1 87 ? -3.314 -2.189 -9.18 1 97.31 87 LEU B C 1
ATOM 1973 O O . LEU B 1 87 ? -3.764 -1.062 -8.961 1 97.31 87 LEU B O 1
ATOM 1977 N N . ILE B 1 88 ? -2.445 -2.473 -10.062 1 95.69 88 ILE B N 1
ATOM 1978 C CA . ILE B 1 88 ? -1.815 -1.415 -10.844 1 95.69 88 ILE B CA 1
ATOM 1979 C C . ILE B 1 88 ? -2.52 -1.283 -12.195 1 95.69 88 ILE B C 1
ATOM 1981 O O . ILE B 1 88 ? -2.564 -2.236 -12.977 1 95.69 88 ILE B O 1
ATOM 1985 N N . PHE B 1 89 ? -3.004 -0.07 -12.523 1 94.94 89 PHE B N 1
ATOM 1986 C CA . PHE B 1 89 ? -3.73 0.146 -13.766 1 94.94 89 PHE B CA 1
ATOM 1987 C C . PHE B 1 89 ? -2.805 0.697 -14.844 1 94.94 89 PHE B C 1
ATOM 1989 O O . PHE B 1 89 ? -2.035 1.627 -14.594 1 94.94 89 PHE B O 1
ATOM 1996 N N . GLU B 1 90 ? -2.932 0.119 -16.062 1 91.56 90 GLU B N 1
ATOM 1997 C CA . GLU B 1 90 ? -1.981 0.438 -17.125 1 91.56 90 GLU B CA 1
ATOM 1998 C C . GLU B 1 90 ? -2.695 0.983 -18.359 1 91.56 90 GLU B C 1
ATOM 2000 O O . GLU B 1 90 ? -2.066 1.593 -19.234 1 91.56 90 GLU B O 1
ATOM 2005 N N . ASP B 1 91 ? -3.93 0.823 -18.672 1 80.75 91 ASP B N 1
ATOM 2006 C CA . ASP B 1 91 ? -4.57 1.172 -19.938 1 80.75 91 ASP B CA 1
ATOM 2007 C C . ASP B 1 91 ? -5.965 1.749 -19.703 1 80.75 91 ASP B C 1
ATOM 2009 O O . ASP B 1 91 ? -6.863 1.559 -20.531 1 80.75 91 ASP B O 1
ATOM 2013 N N . THR B 1 92 ? -6.211 2.346 -18.641 1 75.06 92 THR B N 1
ATOM 2014 C CA . THR B 1 92 ? -7.488 2.988 -18.359 1 75.06 92 THR B CA 1
ATOM 2015 C C . THR B 1 92 ? -7.285 4.465 -18.016 1 75.06 92 THR B C 1
ATOM 2017 O O . THR B 1 92 ? -6.16 4.965 -18.047 1 75.06 92 THR B O 1
ATOM 2020 N N . ARG B 1 93 ? -8.305 5.074 -17.953 1 82.44 93 ARG B N 1
ATOM 2021 C CA . ARG B 1 93 ? -8.273 6.469 -17.516 1 82.44 93 ARG B CA 1
ATOM 2022 C C . ARG B 1 93 ? -7.422 6.637 -16.266 1 82.44 93 ARG B C 1
ATOM 2024 O O . ARG B 1 93 ? -6.941 7.734 -15.969 1 82.44 93 ARG B O 1
ATOM 2031 N N . PHE B 1 94 ? -7.098 5.465 -15.664 1 89.88 94 PHE B N 1
ATOM 2032 C CA . PHE B 1 94 ? -6.391 5.531 -14.391 1 89.88 94 PHE B CA 1
ATOM 2033 C C . PHE B 1 94 ? -4.969 5.004 -14.531 1 89.88 94 PHE B C 1
ATOM 2035 O O . PHE B 1 94 ? -4.359 4.57 -13.555 1 89.88 94 PHE B O 1
ATOM 2042 N N . SER B 1 95 ? -4.48 5.098 -15.766 1 91.25 95 SER B N 1
ATOM 2043 C CA . SER B 1 95 ? -3.135 4.586 -16.016 1 91.25 95 SER B CA 1
ATOM 2044 C C . SER B 1 95 ? -2.115 5.242 -15.086 1 91.25 95 SER B C 1
ATOM 2046 O O . SER B 1 95 ? -2.115 6.465 -14.93 1 91.25 95 SER B O 1
ATOM 2048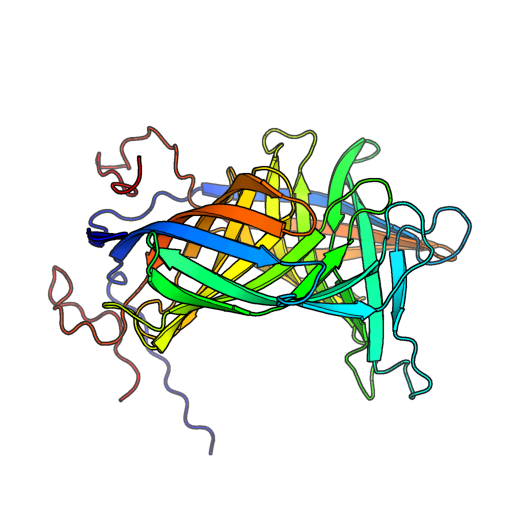 N N . GLY B 1 96 ? -1.29 4.379 -14.453 1 88.75 96 GLY B N 1
ATOM 2049 C CA . GLY B 1 96 ? -0.269 4.879 -13.547 1 88.75 96 GLY B CA 1
ATOM 2050 C C . GLY B 1 96 ? -0.731 4.934 -12.102 1 88.75 96 GLY B C 1
ATOM 2051 O O . GLY B 1 96 ? 0.071 5.176 -11.195 1 88.75 96 GLY B O 1
ATOM 2052 N N . SER B 1 97 ? -2.029 4.707 -11.852 1 93.62 97 SER B N 1
ATOM 2053 C CA . SER B 1 97 ? -2.596 4.684 -10.508 1 93.62 97 SER B CA 1
ATOM 2054 C C . SER B 1 97 ? -2.725 3.254 -9.992 1 93.62 97 SER B C 1
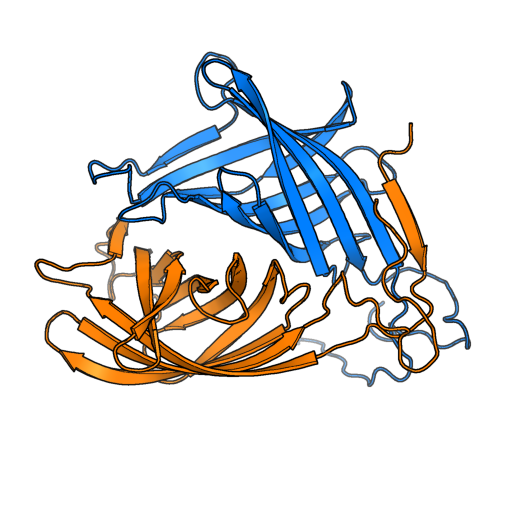ATOM 2056 O O . SER B 1 97 ? -2.725 2.301 -10.773 1 93.62 97 SER B O 1
ATOM 2058 N N . SER B 1 98 ? -2.77 3.162 -8.703 1 95.88 98 SER B N 1
ATOM 2059 C CA . 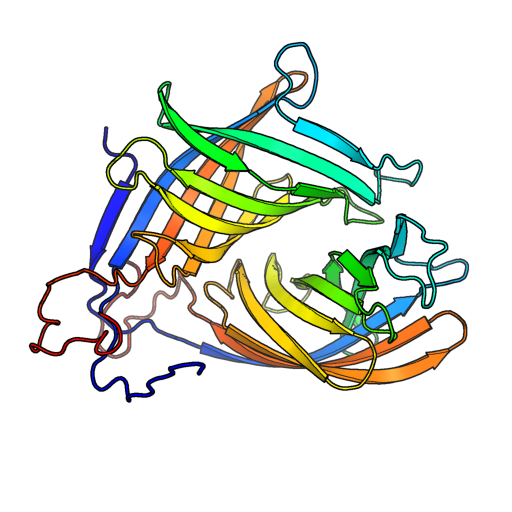SER B 1 98 ? -2.914 1.83 -8.125 1 95.88 98 SER B CA 1
ATOM 2060 C C . SER B 1 98 ? -3.787 1.859 -6.875 1 95.88 98 SER B C 1
ATOM 2062 O O . SER B 1 98 ? -3.961 2.912 -6.258 1 95.88 98 SER B O 1
ATOM 2064 N N . LEU B 1 99 ? -4.367 0.712 -6.582 1 97.56 99 LEU B N 1
ATOM 2065 C CA . LEU B 1 99 ? -5.055 0.452 -5.324 1 97.56 99 LEU B CA 1
ATOM 2066 C C . LEU B 1 99 ? -4.312 -0.599 -4.504 1 97.56 99 LEU B C 1
ATOM 2068 O O . LEU B 1 99 ? -3.91 -1.637 -5.035 1 97.56 99 LEU B O 1
ATOM 2072 N N . GLN B 1 100 ? -4.051 -0.313 -3.258 1 98.06 100 GLN B N 1
ATOM 2073 C CA . GLN B 1 100 ? -3.506 -1.297 -2.328 1 98.06 100 GLN B CA 1
ATOM 2074 C C . GLN B 1 100 ? -4.621 -2.107 -1.674 1 98.06 100 GLN B C 1
ATOM 2076 O O . GLN B 1 100 ? -5.539 -1.543 -1.074 1 98.06 100 GLN B O 1
ATOM 2081 N N . VAL B 1 101 ? -4.508 -3.484 -1.791 1 97.62 101 VAL B N 1
ATOM 2082 C CA . VAL B 1 101 ? -5.578 -4.324 -1.264 1 97.62 101 VAL B CA 1
ATOM 2083 C C . VAL B 1 101 ? -4.988 -5.414 -0.369 1 97.62 101 VAL B C 1
ATOM 2085 O O . VAL B 1 101 ? -3.861 -5.863 -0.59 1 97.62 101 VAL B O 1
ATOM 2088 N N . MET B 1 102 ? -5.742 -5.77 0.646 1 96.88 102 MET B N 1
ATOM 2089 C CA . MET B 1 102 ? -5.398 -6.855 1.56 1 96.88 102 MET B CA 1
ATOM 2090 C C . MET B 1 102 ? -6.633 -7.668 1.936 1 96.88 102 MET B C 1
ATOM 2092 O O . MET B 1 102 ? -7.746 -7.133 1.965 1 96.88 102 MET B O 1
ATOM 2096 N N . GLY B 1 103 ? -6.414 -8.906 2.146 1 95.19 103 GLY B N 1
ATOM 2097 C CA . GLY B 1 103 ? -7.488 -9.781 2.594 1 95.19 103 GLY B CA 1
ATOM 2098 C C . GLY B 1 103 ? -7.145 -11.25 2.5 1 95.19 103 GLY B C 1
ATOM 2099 O O . GLY B 1 103 ? -5.969 -11.625 2.551 1 95.19 103 GLY B O 1
ATOM 2100 N N . THR B 1 104 ? -8.141 -12.047 2.541 1 92.12 104 THR B N 1
ATOM 2101 C CA . THR B 1 104 ? -7.957 -13.492 2.514 1 92.12 104 THR B CA 1
ATOM 2102 C C . THR B 1 104 ? -8.555 -14.094 1.241 1 92.12 104 THR B C 1
ATOM 2104 O O . THR B 1 104 ? -9.555 -13.594 0.724 1 92.12 104 THR B O 1
ATOM 2107 N N . ILE B 1 105 ? -7.832 -15.078 0.658 1 79.69 105 ILE B N 1
ATOM 2108 C CA . ILE B 1 105 ? -8.258 -15.922 -0.456 1 79.69 105 ILE B CA 1
ATOM 2109 C C . ILE B 1 105 ? -8.562 -17.328 0.048 1 79.69 105 ILE B C 1
ATOM 2111 O O . ILE B 1 105 ? -8.125 -17.719 1.135 1 79.69 105 ILE B O 1
ATOM 2115 N N . PRO B 1 106 ? -9.141 -18.328 -0.852 1 64.19 106 PRO B N 1
ATOM 2116 C CA . PRO B 1 106 ? -9.602 -18.188 -2.236 1 64.19 106 PRO B CA 1
ATOM 2117 C C . PRO B 1 106 ? -11 -17.594 -2.336 1 64.19 106 PRO B C 1
ATOM 2119 O O . PRO B 1 106 ? -11.383 -17.062 -3.387 1 64.19 106 PRO B O 1
ATOM 2122 N N . GLN B 1 107 ? -12.055 -18.344 -1.552 1 68.75 107 GLN B N 1
ATOM 2123 C CA . GLN B 1 107 ? -13.391 -18.406 -2.139 1 68.75 107 GLN B CA 1
ATOM 2124 C C . GLN B 1 107 ? -13.961 -17 -2.352 1 68.75 107 GLN B C 1
ATOM 2126 O O . GLN B 1 107 ? -13.227 -16.016 -2.303 1 68.75 107 GLN B O 1
ATOM 2131 N N . ASP B 1 108 ? -15.141 -16.922 -2.488 1 82.88 108 ASP B N 1
ATOM 2132 C CA . ASP B 1 108 ? -15.969 -15.719 -2.568 1 82.88 108 ASP B CA 1
ATOM 2133 C C . ASP B 1 108 ? -15.828 -14.867 -1.31 1 82.88 108 ASP B C 1
ATOM 2135 O O . ASP B 1 108 ? -15.836 -15.391 -0.194 1 82.88 108 ASP B O 1
ATOM 2139 N N . GLY B 1 109 ? -15.281 -13.711 -1.537 1 92.62 109 GLY B N 1
ATOM 2140 C CA . GLY B 1 109 ? -15.164 -12.836 -0.385 1 92.62 109 GLY B CA 1
ATOM 2141 C C . GLY B 1 109 ? -14.844 -11.398 -0.758 1 92.62 109 GLY B C 1
ATOM 2142 O O . GLY B 1 109 ? -15.289 -10.906 -1.794 1 92.62 109 GLY B O 1
ATOM 2143 N N . GLU B 1 110 ? -14.289 -10.711 0.234 1 95.06 110 GLU B N 1
ATOM 2144 C CA . GLU B 1 110 ? -13.953 -9.305 0.051 1 95.06 110 GLU B CA 1
ATOM 2145 C C . GLU B 1 110 ? -12.516 -9.016 0.477 1 95.06 110 GLU B C 1
ATOM 2147 O O . GLU B 1 110 ? -12.016 -9.602 1.441 1 95.06 110 GLU B O 1
ATOM 2152 N N . TRP B 1 111 ? -11.891 -8.219 -0.353 1 96.88 111 TRP B N 1
ATOM 2153 C CA . TRP B 1 111 ? -10.633 -7.602 0.054 1 96.88 111 TRP B CA 1
ATOM 2154 C C . TRP B 1 111 ? -10.844 -6.137 0.423 1 96.88 111 TRP B C 1
ATOM 2156 O O . TRP B 1 111 ? -11.688 -5.453 -0.169 1 96.88 111 TRP B O 1
ATOM 2166 N N . SER B 1 112 ? -10.062 -5.668 1.386 1 97.69 112 SER B N 1
ATOM 2167 C CA . SER B 1 112 ? -10.086 -4.254 1.748 1 97.69 112 SER B CA 1
ATOM 2168 C C . SER B 1 112 ? -9.188 -3.434 0.824 1 97.69 112 SER B C 1
ATOM 2170 O O . SER B 1 112 ? -8.086 -3.859 0.48 1 97.69 112 SER B O 1
ATOM 2172 N N . ILE B 1 113 ? -9.656 -2.314 0.373 1 98.19 113 ILE B N 1
ATOM 2173 C CA . ILE B 1 113 ? -8.812 -1.27 -0.199 1 98.19 113 ILE B CA 1
ATOM 2174 C C . ILE B 1 113 ? -8.312 -0.346 0.909 1 98.19 113 ILE B C 1
ATOM 2176 O O . ILE B 1 113 ? -9.109 0.333 1.564 1 98.19 113 ILE B O 1
ATOM 2180 N N . ILE B 1 114 ? -6.98 -0.243 1.07 1 97.44 114 ILE B N 1
ATOM 2181 C CA . ILE B 1 114 ? -6.465 0.441 2.252 1 97.44 114 ILE B CA 1
ATOM 2182 C C . ILE B 1 114 ? -5.656 1.667 1.828 1 97.44 114 ILE B C 1
ATOM 2184 O O . ILE B 1 114 ? -5.148 2.404 2.674 1 97.44 114 ILE B O 1
ATOM 2188 N N . GLY B 1 115 ? -5.543 1.915 0.562 1 97.12 115 GLY B N 1
ATOM 2189 C CA . GLY B 1 115 ? -4.832 3.059 0.015 1 97.12 115 GLY B CA 1
ATOM 2190 C C . GLY B 1 115 ? -4.691 3.008 -1.495 1 97.12 115 GLY B C 1
ATOM 2191 O O . GLY B 1 115 ? -5.18 2.076 -2.139 1 97.12 115 GLY B O 1
ATOM 2192 N N . GLY B 1 116 ? -3.967 4.07 -2.02 1 96.69 116 GLY B N 1
ATOM 2193 C CA . GLY B 1 116 ? -3.742 4.16 -3.453 1 96.69 116 GLY B CA 1
ATOM 2194 C C . GLY B 1 116 ? -2.783 5.27 -3.84 1 96.69 116 GLY B C 1
ATOM 2195 O O . GLY B 1 116 ? -2.398 6.086 -2.998 1 96.69 116 GLY B O 1
ATOM 2196 N N . THR B 1 117 ? -2.436 5.188 -5.102 1 95 117 THR B N 1
ATOM 2197 C CA . THR B 1 117 ? -1.534 6.184 -5.668 1 95 117 THR B CA 1
ATOM 2198 C C . THR B 1 117 ? -2.143 6.816 -6.914 1 95 117 THR B C 1
ATOM 2200 O O . THR B 1 117 ? -3.166 6.348 -7.418 1 95 117 THR B O 1
ATOM 2203 N N . GLY B 1 118 ? -1.449 7.871 -7.387 1 92 118 GLY B N 1
ATOM 2204 C CA . GLY B 1 118 ? -1.979 8.562 -8.555 1 92 118 GLY B CA 1
ATOM 2205 C C . GLY B 1 118 ? -3.336 9.195 -8.305 1 92 118 GLY B C 1
ATOM 2206 O O . GLY B 1 118 ? -3.516 9.938 -7.344 1 92 118 GLY B O 1
ATOM 2207 N N . GLU B 1 119 ? -4.352 8.844 -9.109 1 90.69 119 GLU B N 1
ATOM 2208 C CA . GLU B 1 119 ? -5.707 9.367 -8.953 1 90.69 119 GLU B CA 1
ATOM 2209 C C . GLU B 1 119 ? -6.363 8.836 -7.688 1 90.69 119 GLU B C 1
ATOM 2211 O O . GLU B 1 119 ? -7.312 9.43 -7.172 1 90.69 119 GLU B O 1
ATOM 2216 N N . PHE B 1 120 ? -5.82 7.73 -7.188 1 94.56 120 PHE B N 1
ATOM 2217 C CA . PHE B 1 120 ? -6.52 7.023 -6.117 1 94.56 120 PHE B CA 1
ATOM 2218 C C . PHE B 1 120 ? -5.91 7.355 -4.762 1 94.56 120 PHE B C 1
ATOM 2220 O O . PHE B 1 120 ? -5.887 6.512 -3.863 1 94.56 120 PHE B O 1
ATOM 2227 N N . VAL B 1 121 ? -5.418 8.531 -4.621 1 93.25 121 VAL B N 1
ATOM 2228 C CA . VAL B 1 121 ? -4.855 8.945 -3.34 1 93.25 121 VAL B CA 1
ATOM 2229 C C . VAL B 1 121 ? -5.898 8.758 -2.236 1 93.25 121 VAL B C 1
ATOM 2231 O O . VAL B 1 121 ? -7.066 9.125 -2.41 1 93.25 121 VAL B O 1
ATOM 2234 N N . ALA B 1 122 ? -5.48 8.102 -1.103 1 94 122 ALA B N 1
ATOM 2235 C CA . ALA B 1 122 ? -6.285 7.91 0.104 1 94 122 ALA B CA 1
ATOM 2236 C C . ALA B 1 122 ? -7.516 7.059 -0.186 1 94 122 ALA B C 1
ATOM 2238 O O . ALA B 1 122 ? -8.57 7.25 0.426 1 94 122 ALA B O 1
ATOM 2239 N N . ALA B 1 123 ? -7.348 6.215 -1.089 1 96.88 123 ALA B N 1
ATOM 2240 C CA . ALA B 1 123 ? -8.484 5.367 -1.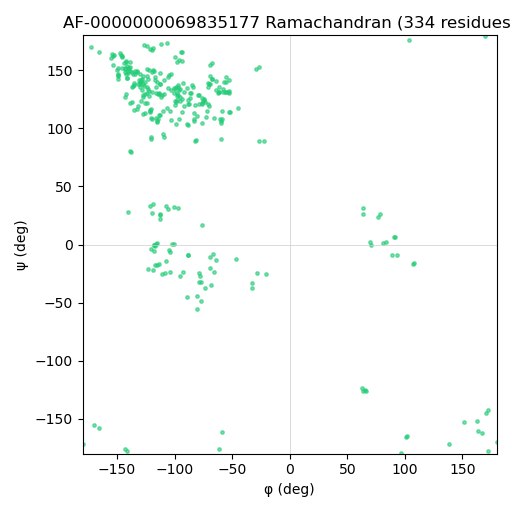438 1 96.88 123 ALA B CA 1
ATOM 2241 C C . ALA B 1 123 ? -8.836 4.422 -0.292 1 96.88 123 ALA B C 1
ATOM 2243 O O . ALA B 1 123 ? -7.949 3.877 0.368 1 96.88 123 ALA B O 1
ATOM 2244 N N . GLN B 1 124 ? -10.148 4.203 -0.096 1 97.25 124 GLN B N 1
ATOM 2245 C CA . GLN B 1 124 ? -10.727 3.232 0.825 1 97.25 124 GLN B CA 1
ATOM 2246 C C . GLN B 1 124 ? -11.969 2.572 0.222 1 97.25 124 GLN B C 1
ATOM 2248 O O . GLN B 1 124 ? -12.703 3.203 -0.539 1 97.25 124 GLN B O 1
ATOM 2253 N N . GLY B 1 125 ? -12.086 1.331 0.515 1 97.69 125 GLY B N 1
ATOM 2254 C CA . GLY B 1 125 ? -13.234 0.599 0.004 1 97.69 125 GLY B CA 1
ATOM 2255 C C . GLY B 1 125 ? -13.055 -0.906 0.056 1 97.69 125 GLY B C 1
ATOM 2256 O O . GLY B 1 125 ? -12.359 -1.423 0.931 1 97.69 125 GLY B O 1
ATOM 2257 N N . ILE B 1 126 ? -13.773 -1.574 -0.911 1 97.5 126 ILE B N 1
ATOM 2258 C CA . ILE B 1 126 ? -13.711 -3.031 -0.92 1 97.5 126 ILE B CA 1
ATOM 2259 C C . ILE B 1 126 ? -13.625 -3.535 -2.359 1 97.5 126 ILE B C 1
ATOM 2261 O O . ILE B 1 126 ? -14.047 -2.85 -3.291 1 97.5 126 ILE B O 1
ATOM 2265 N N . VAL B 1 127 ? -13.039 -4.609 -2.469 1 97.25 127 VAL B N 1
ATOM 2266 C CA . VAL B 1 127 ? -13.094 -5.426 -3.678 1 97.25 127 VAL B CA 1
ATOM 2267 C C . VAL B 1 127 ? -13.828 -6.73 -3.387 1 97.25 127 VAL B C 1
ATOM 2269 O O . VAL B 1 127 ? -13.336 -7.578 -2.639 1 97.25 127 VAL B O 1
ATOM 2272 N N . GLU B 1 128 ? -14.938 -6.855 -3.945 1 96.19 128 GLU B N 1
ATOM 2273 C CA . GLU B 1 128 ? -15.578 -8.164 -3.936 1 96.19 128 GLU B CA 1
ATOM 2274 C C . GLU B 1 128 ? -14.984 -9.086 -5 1 96.19 128 GLU B C 1
ATOM 2276 O O . GLU B 1 128 ? -14.844 -8.688 -6.16 1 96.19 128 GLU B O 1
ATOM 2281 N N . HIS B 1 129 ? -14.602 -10.258 -4.598 1 95.75 129 HIS B N 1
ATOM 2282 C CA . HIS B 1 129 ? -14.016 -11.18 -5.562 1 95.75 129 HIS B CA 1
ATOM 2283 C C . HIS B 1 129 ? -14.695 -12.547 -5.5 1 95.75 129 HIS B C 1
ATOM 2285 O O . HIS B 1 129 ? -15.039 -13.023 -4.418 1 95.75 129 HIS B O 1
ATOM 2291 N N . ASN B 1 130 ? -14.906 -13.117 -6.695 1 94.06 130 ASN B N 1
ATOM 2292 C CA . ASN B 1 130 ? -15.477 -14.445 -6.875 1 94.06 130 ASN B CA 1
ATOM 2293 C C . ASN B 1 130 ? -14.727 -15.242 -7.938 1 94.06 130 ASN B C 1
ATOM 2295 O O . ASN B 1 130 ? -14.383 -14.711 -8.992 1 94.06 130 ASN B O 1
ATOM 2299 N N . VAL B 1 131 ? -14.516 -16.484 -7.547 1 93.19 131 VAL B N 1
ATOM 2300 C CA . VAL B 1 131 ? -13.961 -17.359 -8.578 1 93.19 131 VAL B CA 1
ATOM 2301 C C . VAL B 1 131 ? -15.047 -17.734 -9.578 1 93.19 131 VAL B C 1
ATOM 2303 O O . VAL B 1 131 ? -16.047 -18.344 -9.211 1 93.19 131 VAL B O 1
ATOM 2306 N N . ILE B 1 132 ? -14.82 -17.453 -10.883 1 94.19 132 ILE B N 1
ATOM 2307 C CA . ILE B 1 132 ? -15.875 -17.703 -11.859 1 94.19 132 ILE B CA 1
ATOM 2308 C C . ILE B 1 132 ? -15.422 -18.797 -12.828 1 94.19 132 ILE B C 1
ATOM 2310 O O . ILE B 1 132 ? -16.234 -19.344 -13.57 1 94.19 132 ILE B O 1
ATOM 2314 N N . GLN B 1 133 ? -14.133 -19.047 -12.875 1 93.56 133 GLN B N 1
ATOM 2315 C CA . GLN B 1 133 ? -13.594 -20.109 -13.719 1 93.56 133 GLN B CA 1
ATOM 2316 C C . GLN B 1 133 ? -12.438 -20.828 -13.031 1 93.56 133 GLN B C 1
ATOM 2318 O O . GLN B 1 133 ? -11.531 -20.188 -12.492 1 93.56 133 GLN B O 1
ATOM 2323 N N . GLU B 1 134 ? -12.562 -22.141 -13.023 1 91.5 134 GLU B N 1
ATOM 2324 C CA . GLU B 1 134 ? -11.484 -22.984 -12.523 1 91.5 134 GLU B CA 1
ATOM 2325 C C . GLU B 1 134 ? -11 -23.969 -13.594 1 91.5 134 GLU B C 1
ATOM 2327 O O . GLU B 1 134 ? -11.812 -24.656 -14.227 1 91.5 134 GLU B O 1
ATOM 2332 N N . ALA B 1 135 ? -9.836 -23.828 -13.977 1 89.06 135 ALA B N 1
ATOM 2333 C CA . ALA B 1 135 ? -9.172 -24.781 -14.867 1 89.06 135 ALA B CA 1
ATOM 2334 C C . ALA B 1 135 ? -7.953 -25.391 -14.188 1 89.06 135 ALA B C 1
ATOM 2336 O O . ALA B 1 135 ? -7.578 -25 -13.086 1 89.06 135 ALA B O 1
ATOM 2337 N N . ALA B 1 136 ? -7.469 -26.422 -14.867 1 89.25 136 ALA B N 1
ATOM 2338 C CA . ALA B 1 136 ? -6.258 -27.016 -14.328 1 89.25 136 ALA B CA 1
ATOM 2339 C C . ALA B 1 136 ? -5.113 -26.016 -14.273 1 89.25 136 ALA B C 1
ATOM 2341 O O . ALA B 1 136 ? -4.664 -25.516 -15.312 1 89.25 136 ALA B O 1
ATOM 2342 N N . GLY B 1 137 ? -4.828 -25.641 -13.117 1 94.06 137 GLY B N 1
ATOM 2343 C CA . GLY B 1 137 ? -3.664 -24.781 -12.938 1 94.06 137 GLY B CA 1
ATOM 2344 C C . GLY B 1 137 ? -3.988 -23.312 -13.016 1 94.06 137 GLY B C 1
ATOM 2345 O O . GLY B 1 137 ? -3.086 -22.469 -13.102 1 94.06 137 GLY B O 1
ATOM 2346 N N . ALA B 1 138 ? -5.344 -23 -13.094 1 94.88 138 ALA B N 1
ATOM 2347 C CA . ALA B 1 138 ? -5.668 -21.594 -13.281 1 94.88 138 ALA B CA 1
ATOM 2348 C C . ALA B 1 138 ? -7.004 -21.25 -12.625 1 94.88 138 ALA B C 1
ATOM 2350 O O . ALA B 1 138 ? -7.891 -22.094 -12.516 1 94.88 138 ALA B O 1
ATOM 2351 N N . TRP B 1 139 ? -7.078 -20.062 -12.117 1 93.88 139 TRP B N 1
ATOM 2352 C CA . TRP B 1 139 ? -8.328 -19.484 -11.633 1 93.88 139 TRP B CA 1
ATOM 2353 C C . TRP B 1 139 ? -8.578 -18.109 -12.234 1 93.88 139 TRP B C 1
ATOM 2355 O O . TRP B 1 139 ? -7.645 -17.312 -12.391 1 93.88 139 TRP B O 1
ATOM 2365 N N . THR B 1 140 ? -9.859 -17.828 -12.539 1 95.44 140 THR B N 1
ATOM 2366 C CA . THR B 1 140 ? -10.281 -16.484 -12.898 1 95.44 140 THR B CA 1
ATOM 2367 C C . THR B 1 140 ? -11.188 -15.898 -11.82 1 95.44 140 THR B C 1
ATOM 2369 O O . THR B 1 140 ? -12.18 -16.516 -11.43 1 95.44 140 THR B O 1
ATOM 2372 N N . TYR B 1 141 ? -10.836 -14.727 -11.344 1 95.5 141 TYR B N 1
ATOM 2373 C CA . TYR B 1 141 ? -11.648 -14.008 -10.367 1 95.5 141 TYR B CA 1
ATOM 2374 C C . TYR B 1 141 ? -12.422 -12.875 -11.023 1 95.5 141 TYR B C 1
ATOM 2376 O O . TYR B 1 141 ? -11.852 -12.102 -11.805 1 95.5 141 TYR B O 1
ATOM 2384 N N . GLU B 1 142 ? -13.68 -12.773 -10.719 1 96.25 142 GLU B N 1
ATOM 2385 C CA . GLU B 1 142 ? -14.453 -11.562 -10.984 1 96.25 142 GLU B CA 1
ATOM 2386 C C . GLU B 1 142 ? -14.312 -10.555 -9.852 1 96.25 142 GLU B C 1
ATOM 2388 O O . GLU B 1 142 ? -14.438 -10.914 -8.68 1 96.25 142 GLU B O 1
ATOM 2393 N N . LEU B 1 143 ? -14.023 -9.367 -10.266 1 96.44 143 LEU B N 1
ATOM 2394 C CA . LEU B 1 143 ? -13.844 -8.297 -9.281 1 96.44 143 LEU B CA 1
ATOM 2395 C C . LEU B 1 143 ? -14.93 -7.238 -9.438 1 96.44 143 LEU B C 1
ATOM 2397 O O . LEU B 1 143 ? -15.164 -6.734 -10.539 1 96.44 143 LEU B O 1
ATOM 2401 N N . LYS B 1 144 ? -15.539 -6.918 -8.367 1 97.06 144 LYS B N 1
ATOM 2402 C CA . LYS B 1 144 ? -16.344 -5.711 -8.211 1 97.06 144 LYS B CA 1
ATOM 2403 C C . LYS B 1 144 ? -15.727 -4.758 -7.199 1 97.06 144 LYS B C 1
ATOM 2405 O O . LYS B 1 144 ? -15.75 -5.02 -5.992 1 97.06 144 LYS B O 1
ATOM 2410 N N . ILE B 1 145 ? -15.188 -3.668 -7.727 1 96.94 145 ILE B N 1
ATOM 2411 C CA . ILE B 1 145 ? -14.445 -2.703 -6.922 1 96.94 145 ILE B CA 1
ATOM 2412 C C . ILE B 1 145 ? -15.352 -1.519 -6.578 1 96.94 145 ILE B C 1
ATOM 2414 O O . ILE B 1 145 ? -15.898 -0.866 -7.473 1 96.94 145 ILE B O 1
ATOM 2418 N N . HIS B 1 146 ? -15.516 -1.235 -5.344 1 97.88 146 HIS B N 1
ATOM 2419 C CA . HIS B 1 146 ? -16.25 -0.092 -4.812 1 97.88 146 HIS B CA 1
ATOM 2420 C C . HIS B 1 146 ? -15.406 0.695 -3.818 1 97.88 146 HIS B C 1
ATOM 2422 O O . HIS B 1 146 ? -15.094 0.197 -2.734 1 97.88 146 HIS B O 1
ATOM 2428 N N . ALA B 1 147 ? -15.062 1.92 -4.238 1 96.69 147 ALA B N 1
ATOM 2429 C CA . ALA B 1 147 ? -14.125 2.68 -3.412 1 96.69 147 ALA B CA 1
ATOM 2430 C C . ALA B 1 147 ? -14.445 4.172 -3.453 1 96.69 147 ALA B C 1
ATOM 2432 O O . ALA B 1 147 ? -15.227 4.625 -4.297 1 96.69 147 ALA B O 1
ATOM 2433 N N . PHE B 1 148 ? -13.914 4.922 -2.486 1 95.31 148 PHE B N 1
ATOM 2434 C CA . PHE B 1 148 ? -13.789 6.371 -2.578 1 95.31 148 PHE B CA 1
ATOM 2435 C C . PHE B 1 148 ? -12.328 6.801 -2.504 1 95.31 148 PHE B C 1
ATOM 2437 O O . PHE B 1 148 ? -11.492 6.082 -1.949 1 95.31 148 PHE B O 1
ATOM 2444 N N . TYR B 1 149 ? -11.992 7.824 -3.09 1 92.88 149 TYR B N 1
ATOM 2445 C CA . TYR B 1 149 ? -10.633 8.344 -3.109 1 92.88 149 TYR B CA 1
ATOM 2446 C C . TYR B 1 149 ? -10.633 9.867 -3.154 1 92.88 149 TYR B C 1
ATOM 2448 O O . TYR B 1 149 ? -11.68 10.492 -3.375 1 92.88 149 TYR B O 1
ATOM 2456 N N . THR B 1 150 ? -9.461 10.5 -2.82 1 88.94 150 THR B N 1
ATOM 2457 C CA . THR B 1 150 ? -9.289 11.945 -2.715 1 88.94 150 THR B CA 1
ATOM 2458 C C . THR B 1 150 ? -8.219 12.43 -3.688 1 88.94 150 THR B C 1
ATOM 2460 O O . THR B 1 150 ? -7.047 12.539 -3.324 1 88.94 150 THR B O 1
ATOM 2463 N N . PRO B 1 151 ? -8.594 12.789 -4.848 1 80.5 151 PRO B N 1
ATOM 2464 C CA . PRO B 1 151 ? -7.59 13.273 -5.797 1 80.5 151 PRO B CA 1
ATOM 2465 C C . PRO B 1 151 ? -6.867 14.523 -5.305 1 80.5 151 PRO B C 1
ATOM 2467 O O . PRO B 1 151 ? -7.484 15.391 -4.676 1 80.5 151 PRO B O 1
ATOM 2470 N N . MET B 1 152 ? -5.496 14.586 -5.453 1 76.44 152 MET B N 1
ATOM 2471 C CA . MET B 1 152 ? -4.727 15.727 -4.977 1 76.44 152 MET B CA 1
ATOM 2472 C C . MET B 1 152 ? -4.801 16.891 -5.965 1 76.44 152 MET B C 1
ATOM 2474 O O . MET B 1 152 ? -4.633 18.047 -5.582 1 76.44 152 MET B O 1
ATOM 2478 N N . GLN B 1 153 ? -4.664 16.719 -7.289 1 63.72 153 GLN B N 1
ATOM 2479 C CA . GLN B 1 153 ? -4.684 17.797 -8.273 1 63.72 153 GLN B CA 1
ATOM 2480 C C . GLN B 1 153 ? -6.066 18.453 -8.344 1 63.72 153 GLN B C 1
ATOM 2482 O O . GLN B 1 153 ? -6.289 19.359 -9.148 1 63.72 153 GLN B O 1
ATOM 2487 N N . SER B 1 154 ? -7.031 17.953 -7.734 1 49.97 154 SER B N 1
ATOM 2488 C CA . SER B 1 154 ? -8.305 18.5 -8.195 1 49.97 154 SER B CA 1
ATOM 2489 C C . SER B 1 154 ? -8.367 20 -7.996 1 49.97 154 SER B C 1
ATOM 2491 O O . SER B 1 154 ? -8.102 20.5 -6.898 1 49.97 154 SER B O 1
ATOM 2493 N N . SER B 1 155 ? -7.949 20.672 -9 1 44.81 155 SER B N 1
ATOM 2494 C CA . SER B 1 155 ? -8.32 22.047 -9.328 1 44.81 155 SER B CA 1
ATOM 2495 C C . SER B 1 155 ? -9.633 22.438 -8.648 1 44.81 155 SER B C 1
ATOM 2497 O O . SER B 1 155 ? -10.055 23.594 -8.727 1 44.81 155 SER B O 1
ATOM 2499 N N . GLY B 1 156 ? -10.43 21.547 -8.352 1 44.81 156 GLY B N 1
ATOM 2500 C CA . GLY B 1 156 ? -11.773 22.062 -8.156 1 44.81 156 GLY B CA 1
ATOM 2501 C C . GLY B 1 156 ? -11.992 22.625 -6.77 1 44.81 156 GLY B C 1
ATOM 2502 O O . GLY B 1 156 ? -11.32 22.234 -5.816 1 44.81 156 GLY B O 1
ATOM 2503 N N . VAL B 1 157 ? -12.07 23.859 -6.73 1 46.78 157 VAL B N 1
ATOM 2504 C CA . VAL B 1 157 ? -12.734 24.578 -5.648 1 46.78 157 VAL B CA 1
ATOM 2505 C C . VAL B 1 157 ? -13.734 23.641 -4.953 1 46.78 157 VAL B C 1
ATOM 2507 O O . VAL B 1 157 ? -14.617 23.078 -5.602 1 46.78 157 VAL B O 1
ATOM 2510 N N . GLY B 1 158 ? -13.234 22.891 -3.91 1 50.81 158 GLY B N 1
ATOM 2511 C CA . GLY B 1 158 ? -14.242 22.188 -3.117 1 50.81 158 GLY B CA 1
ATOM 2512 C C . GLY B 1 158 ? -15.594 22.875 -3.143 1 50.81 158 GLY B C 1
ATOM 2513 O O . GLY B 1 158 ? -15.734 23.969 -3.717 1 50.81 158 GLY B O 1
ATOM 2514 N N . ALA B 1 159 ? -16.625 22.188 -2.98 1 50.62 159 ALA B N 1
ATOM 2515 C CA . ALA B 1 159 ? -17.984 22.719 -3.068 1 50.62 159 ALA B CA 1
ATOM 2516 C C . ALA B 1 159 ? -18.047 24.172 -2.59 1 50.62 159 ALA B C 1
ATOM 2518 O O . ALA B 1 159 ? -18.797 24.984 -3.139 1 50.62 159 ALA B O 1
ATOM 2519 N N . TYR B 1 160 ? -17.25 24.422 -1.685 1 51.78 160 TYR B N 1
ATOM 2520 C CA . TYR B 1 160 ? -17.438 25.781 -1.191 1 51.78 160 TYR B CA 1
ATOM 2521 C C . TYR B 1 160 ? -16.172 26.609 -1.382 1 51.78 160 TYR B C 1
ATOM 2523 O O . TYR B 1 160 ? -15.898 27.531 -0.614 1 51.78 160 TYR B O 1
ATOM 2531 N N . GLY B 1 161 ? -15.398 26.156 -2.457 1 59.16 161 GLY B N 1
ATOM 2532 C CA . GLY B 1 161 ? -14.25 27 -2.734 1 59.16 161 GLY B CA 1
ATOM 2533 C C . GLY B 1 161 ? -13.055 26.688 -1.854 1 59.16 161 GLY B C 1
ATOM 2534 O O . GLY B 1 161 ? -12.07 27.438 -1.854 1 59.16 161 GLY B O 1
ATOM 2535 N N . CYS B 1 162 ? -13.258 25.688 -1.044 1 62.72 162 CYS B N 1
ATOM 2536 C CA . CYS B 1 162 ? -12.188 25.391 -0.092 1 62.72 162 CYS B CA 1
ATOM 2537 C C . CYS B 1 162 ? -11.266 24.312 -0.625 1 62.72 162 CYS B C 1
ATOM 2539 O O . CYS B 1 162 ? -11.727 23.312 -1.194 1 62.72 162 CYS B O 1
ATOM 2541 N N . ASN B 1 163 ? -9.977 24.609 -0.72 1 62.53 163 ASN B N 1
ATOM 2542 C CA . ASN B 1 163 ? -8.953 23.656 -1.12 1 62.53 163 ASN B CA 1
ATOM 2543 C C . ASN B 1 163 ? -8.57 22.734 0.034 1 62.53 163 ASN B C 1
ATOM 2545 O O . ASN B 1 163 ? -8.117 23.203 1.081 1 62.53 163 ASN B O 1
ATOM 2549 N N . SER B 1 164 ? -8.766 21.5 -0.239 1 64.69 164 SER B N 1
ATOM 2550 C CA . SER B 1 164 ? -8.5 20.562 0.838 1 64.69 164 SER B CA 1
ATOM 2551 C C . SER B 1 164 ? -7.004 20.297 0.982 1 64.69 164 SER B C 1
ATOM 2553 O O . SER B 1 164 ? -6.516 20.031 2.084 1 64.69 164 SER B O 1
ATOM 2555 N N . TRP B 1 165 ? -6.273 20.344 -0.171 1 72.5 165 TRP B N 1
ATOM 2556 C CA . TRP B 1 165 ? -4.824 20.188 -0.13 1 72.5 165 TRP B CA 1
ATOM 2557 C C . TRP B 1 165 ? -4.117 21.516 -0.318 1 72.5 165 TRP B C 1
ATOM 2559 O O . TRP B 1 165 ? -4.246 22.156 -1.367 1 72.5 165 TRP B O 1
ATOM 2569 N N . LYS B 1 166 ? -3.416 21.938 0.737 1 76 166 LYS B N 1
ATOM 2570 C CA . LYS B 1 166 ? -2.84 23.281 0.691 1 76 166 LYS B CA 1
ATOM 2571 C C . LYS B 1 166 ? -1.315 23.234 0.749 1 76 166 LYS B C 1
ATOM 2573 O O . LYS B 1 166 ? -0.641 24.203 0.43 1 76 166 LYS B O 1
ATOM 2578 N N . LEU B 1 167 ? -0.983 22.016 1.211 1 75.19 167 LEU B N 1
ATOM 2579 C CA . LEU B 1 167 ? 0.462 21.922 1.389 1 75.19 167 LEU B CA 1
ATOM 2580 C C . LEU B 1 167 ? 1.11 21.203 0.214 1 75.19 167 LEU B C 1
ATOM 2582 O O . LEU B 1 167 ? 0.442 20.453 -0.505 1 75.19 167 LEU B O 1
ATOM 2586 N N . GLY B 1 168 ? 2.447 21.344 -0.005 1 62.31 168 GLY B N 1
ATOM 2587 C CA . GLY B 1 168 ? 3.232 20.703 -1.041 1 62.31 168 GLY B CA 1
ATOM 2588 C C . GLY B 1 168 ? 3.584 21.625 -2.193 1 62.31 168 GLY B C 1
ATOM 2589 O O . GLY B 1 168 ? 3.168 22.781 -2.219 1 62.31 168 GLY B O 1
ATOM 2590 N N . PRO B 1 169 ? 4.355 21.203 -3.16 1 51.69 169 PRO B N 1
ATOM 2591 C CA . PRO B 1 169 ? 4.902 22.266 -4 1 51.69 169 PRO B CA 1
ATOM 2592 C C . PRO B 1 169 ? 3.828 23 -4.793 1 51.69 169 PRO B C 1
ATOM 2594 O O . PRO B 1 169 ? 2.734 22.469 -5 1 51.69 169 PRO B O 1
#

Foldseek 3Di:
DDDDDDDDQPDDFDKDKDKDKKKWKAFQDDDPHFKDFPDFDPAPLRAFTKMWGWIFIDDVPHGFWTWTFMWGQHDRPDRKIWTWTKTAGCHDPQHRKIWTWIDIDDAWDKIWTQAMDAQAGRKTDIWTWHFPDDDVRMTMIIIITIIMGGGQPPPDCPVPNRRRDDDDD/DPPDDDDDQPDDFDKDKDKDKKKWKAFQDDDPHFKDFPDFDPAPLRAFTKMWGWIFIDDVPHGFWTWTFMWGQHDNPDRKIWTWTKTAGCHDVQHRKIWTWIDIDDAWDKIWGQAMDDQAGRKTDIWTWHFDDDDVRMTMIIIITIIMGGGQPPPDLPVPRGRRDDDDD

Nearest PDB structures (foldseek):
  6ooc-assembly1_A  TM=8.553E-01  e=7.966E-12  Glycyrrhiza echinata
  7ywf-assembly1_A  TM=8.926E-01  e=1.061E-10  Oryza sativa
  7ywf-assembly1_B  TM=8.549E-01  e=2.560E-11  Oryza sativa
  5k21-assembly1_A  TM=6.660E-01  e=2.294E-05  Mycolicibacterium fortuitum subsp. fortuitum DSM 46621 = ATCC 6841 = JCM 6387
  4h6a-assembly1_B  TM=7.363E-01  e=3.742E-04  Physcomitrium patens

Solvent-accessible surface area (backbone atoms only — not comparable to full-atom values): 16977 Å² total; per-residue (Å²): 127,89,85,83,86,87,77,83,69,85,34,76,70,60,35,36,34,38,22,35,51,39,30,38,49,42,27,79,42,74,93,75,41,38,51,42,80,77,36,81,50,88,43,66,74,33,31,46,24,28,31,41,38,53,23,44,22,23,54,82,91,43,73,29,30,37,38,39,40,37,37,28,28,28,22,66,91,41,82,30,25,37,35,43,33,33,43,36,27,64,49,62,97,50,46,77,16,29,39,32,35,36,38,59,36,72,66,70,41,47,25,13,23,54,24,33,37,63,67,28,22,72,18,29,16,36,32,37,36,34,71,76,42,78,51,94,36,31,39,31,31,42,34,42,35,43,33,36,21,34,50,74,77,62,78,62,57,30,96,80,63,36,60,41,75,77,75,75,135,131,82,49,56,50,77,45,72,45,85,34,73,72,60,68,47,80,45,77,48,74,39,32,38,50,43,24,80,42,73,92,73,42,36,51,43,80,72,35,80,48,88,43,64,74,31,33,54,25,27,30,32,28,40,24,44,22,23,55,83,90,42,75,33,28,36,37,32,30,40,37,29,30,68,20,70,91,41,84,31,26,40,34,43,34,33,43,37,30,64,68,48,100,50,47,76,15,28,38,34,36,38,40,62,38,72,66,72,44,57,28,40,31,54,12,9,21,63,66,27,18,44,17,39,40,38,32,38,36,33,70,77,44,78,51,92,37,30,40,31,31,42,34,43,34,42,34,37,21,34,49,78,76,63,76,58,55,28,97,81,62,35,61,49,73,79,70,65,135

Secondary structure (DSSP, 8-state):
----------SPPP-EEEEEEEEEEEE-SSTT--EEEEE---SGGGTT-EEEEEEEEEETTEEEEEEEEEEEE--SSS--EEEEEEEEE-SSTTTT-EEEEEEEESSSEEEEEEEEEGGGTT-EEEEEEEEEEEETTEEEEEEEEEEEE--SS-----TTS--S--S--/--SEEEEE--SPPP-EEEEEEEEEEEE-SSTT--EEEEE---SGGGTT-EEEEEEEEEETTEEEEEEEEEEEE--SSS--EEEEEEEEESSSTTTT-EEEEEEEESSSEEEEEEEEEGGGTT-EEEEEEEEEEEETTEEEEEEEEEEEE--SS--S--TTS--S-----

Radius of gyration: 20.85 Å; Cα contacts (8 Å, |Δi|>4): 947; chains: 2; bounding box: 52×57×53 Å